Protein AF-0000000084541610 (afdb_homodimer)

Organism: NCBI:txid376219

Sequence (228 aa):
MNIQTVILRGSYLDQLVHELCDYFPDVIVRTIGNVNILVEESLSARISANLSTTIILNYAEFDYCEIDVITAGGDVGFLNLGYGAGKARIDSFVEMLESICKSHNWKIERKIDQMNIQTVILRGSYLDQLVHELCDYFPDVIVRTIGNVNILVEESLSARISANLSTTIILNYAEFDYCEIDVITAGGDVGFLNLGYGAGKARIDSFVEMLESICKSHNWKIERKIDQ

Secondary structure (DSSP, 8-state):
-EEEEEEEESS-TTHHHHHHHHH-SSEEEEEETTEEEEEEEEEETTTTEEEEEEEEEEEEETTEEEEEEEEEE-TTSSSTHHHHHHHHHHHHHHHHHHHHHHHHT-EEEEE---/-EEEEEEEESS-TTHHHHHHHHH-SSEEEEEETTEEEEEEEEEETTTTEEEEEEEEEEEEETTEEEEEEEEEE-TTSSSTHHHHHHHHHHHHHHHHHHHHHHHHT-EEEEE---

Solvent-accessible surface area (backbone atoms only — not comparable to full-atom values): 11962 Å² total; per-residue (Å²): 123,39,76,51,41,36,38,38,34,33,78,70,52,78,53,50,64,59,52,49,50,68,71,37,81,60,56,49,77,46,78,57,92,56,31,39,41,36,43,33,60,45,79,32,80,85,62,56,19,20,31,21,40,39,37,38,40,37,43,83,44,76,47,34,34,43,32,41,42,35,27,30,35,34,42,45,58,93,50,76,53,19,63,50,51,27,50,50,51,50,52,52,50,51,51,53,49,49,54,53,24,61,77,66,67,36,48,77,46,76,56,71,86,123,124,38,77,50,41,34,39,38,36,33,78,71,53,77,52,49,64,59,54,50,52,67,72,38,82,58,56,47,77,45,80,56,90,55,31,39,40,34,42,34,59,46,80,32,79,86,65,54,21,18,32,22,40,39,38,37,40,37,43,84,44,76,48,33,35,45,33,41,42,35,27,29,33,35,44,47,56,92,51,81,53,19,64,51,52,26,49,51,51,50,52,52,50,52,52,51,49,49,53,53,25,61,78,66,68,35,48,78,46,77,57,71,86,124

Foldseek 3Di:
DDKWKKKKFDAPCVCVVVVVCVVAVAWDWDDDPQKIWIKGWDQDPVQSKIKIWIWIWHPPDRGMIMIMIFIDDDPPDPDPVSVVSRVVVVVVVVVVVVVVCVVRVMDMDIDDPD/DDKWKKKKFDAPCVCVVVVVCVVAVAWDWDDDPQKIWIKGWDQDPVLSDIKIWIWIWHCPDRGMTMIMIFIDDDPPDPDVVSVVSRVVVVVVVVVVVVVVCVVRVMDMDIDDPD

Nearest PDB structures (foldseek):
  2fpn-assembly1_A-2  TM=3.676E-01  e=3.881E-03  Bacillus subtilis
  5ys0-assembly3_C  TM=5.974E-01  e=6.264E-01  Saccharomyces cerevisiae S288C
  4rew-assembly1_A  TM=5.125E-01  e=3.724E-01  Homo sapiens
  6n6v-assembly1_A  TM=3.099E-01  e=1.973E-01  Acinetobacter baumannii
  5wib-assembly2_B  TM=2.961E-01  e=2.346E-01  Acinetobacter sp. enrichment culture clone 8407

pLDDT: mean 85.99, std 16.79, range [37.81, 98.62]

Structure (mmCIF, N/CA/C/O backbone):
data_AF-0000000084541610-model_v1
#
loop_
_entity.id
_entity.type
_entity.pdbx_description
1 polymer 'Uncharacterized protein'
#
loop_
_atom_site.group_PDB
_atom_site.id
_atom_site.type_symbol
_atom_site.label_atom_id
_atom_site.label_alt_id
_atom_site.label_comp_id
_atom_site.label_asym_id
_atom_site.label_entity_id
_atom_site.label_seq_id
_atom_site.pdbx_PDB_ins_code
_atom_site.Cartn_x
_atom_site.Cartn_y
_atom_site.Cartn_z
_atom_site.occupancy
_atom_site.B_iso_or_equiv
_atom_site.auth_seq_id
_atom_site.auth_comp_id
_atom_site.auth_asym_id
_atom_site.auth_atom_id
_atom_site.pdbx_PDB_model_num
ATOM 1 N N . MET A 1 1 ? 10.453 -1.75 7.633 1 85.81 1 MET A N 1
ATOM 2 C CA . MET A 1 1 ? 9.188 -1.071 7.391 1 85.81 1 MET A CA 1
ATOM 3 C C . MET A 1 1 ? 8.703 -0.355 8.648 1 85.81 1 MET A C 1
ATOM 5 O O . MET A 1 1 ? 8.859 -0.866 9.758 1 85.81 1 MET A O 1
ATOM 9 N N . ASN A 1 2 ? 8.07 0.903 8.422 1 87.06 2 ASN A N 1
ATOM 10 C CA . ASN A 1 2 ? 7.492 1.7 9.492 1 87.06 2 ASN A CA 1
ATOM 11 C C . ASN A 1 2 ? 6.004 1.951 9.266 1 87.06 2 ASN A C 1
ATOM 13 O O . ASN A 1 2 ? 5.547 2.006 8.125 1 87.06 2 ASN A O 1
ATOM 17 N N . ILE A 1 3 ? 5.223 2.053 10.445 1 93.31 3 ILE A N 1
ATOM 18 C CA . ILE A 1 3 ? 3.795 2.328 10.336 1 93.31 3 ILE A CA 1
ATOM 19 C C . ILE A 1 3 ? 3.373 3.311 11.422 1 93.31 3 ILE A C 1
ATOM 21 O O . ILE A 1 3 ? 3.871 3.25 12.547 1 93.31 3 ILE A O 1
ATOM 25 N N . GLN A 1 4 ? 2.516 4.176 11.062 1 95.62 4 GLN A N 1
ATOM 26 C CA . GLN A 1 4 ? 1.835 5.074 11.992 1 95.62 4 GLN A CA 1
ATOM 27 C C . GLN A 1 4 ? 0.35 5.188 11.656 1 95.62 4 GLN A C 1
ATOM 29 O O . GLN A 1 4 ? -0.024 5.25 10.484 1 95.62 4 GLN A O 1
ATOM 34 N N . THR A 1 5 ? -0.496 5.125 12.648 1 97.31 5 THR A N 1
ATOM 35 C CA . THR A 1 5 ? -1.927 5.348 12.477 1 97.31 5 THR A CA 1
ATOM 36 C C . THR A 1 5 ? -2.328 6.723 13.008 1 97.31 5 THR A C 1
ATOM 38 O O . THR A 1 5 ? -1.884 7.133 14.078 1 97.31 5 THR A O 1
ATOM 41 N N . VAL A 1 6 ? -3.111 7.438 12.172 1 97.62 6 VAL A N 1
ATOM 42 C CA . VAL A 1 6 ? -3.646 8.734 12.578 1 97.62 6 VAL A CA 1
ATOM 43 C C . VAL A 1 6 ? -5.164 8.742 12.398 1 97.62 6 VAL A C 1
ATOM 45 O O . VAL A 1 6 ? -5.699 8.047 11.539 1 97.62 6 VAL A O 1
ATOM 48 N N . ILE A 1 7 ? -5.805 9.469 13.211 1 97.88 7 ILE A N 1
ATOM 49 C CA . ILE A 1 7 ? -7.258 9.609 13.141 1 97.88 7 ILE A CA 1
ATOM 50 C C . ILE A 1 7 ? -7.617 11.062 12.812 1 97.88 7 ILE A C 1
ATOM 52 O O . ILE A 1 7 ? -7.078 11.992 13.414 1 97.88 7 ILE A O 1
ATOM 56 N N . LEU A 1 8 ? -8.469 11.25 11.836 1 98.06 8 LEU A N 1
ATOM 57 C CA . LEU A 1 8 ? -9.023 12.562 11.5 1 98.06 8 LEU A CA 1
ATOM 58 C C . LEU A 1 8 ? -10.5 12.633 11.859 1 98.06 8 LEU A C 1
ATOM 60 O O . LEU A 1 8 ? -11.234 11.656 11.688 1 98.06 8 LEU A O 1
ATOM 64 N N . ARG A 1 9 ? -10.922 13.766 12.297 1 98.06 9 ARG A N 1
ATOM 65 C CA . ARG A 1 9 ? -12.328 14.062 12.539 1 98.06 9 ARG A CA 1
ATOM 66 C C . ARG A 1 9 ? -12.711 15.414 11.945 1 98.06 9 ARG A C 1
ATOM 68 O O . ARG A 1 9 ? -11.945 16.375 12.031 1 98.06 9 ARG A O 1
ATOM 75 N N . GLY A 1 10 ? -13.82 15.484 11.336 1 97.81 10 GLY A N 1
ATOM 76 C CA . GLY A 1 10 ? -14.289 16.75 10.773 1 97.81 10 GLY A CA 1
ATOM 77 C C . GLY A 1 10 ? -15.32 16.562 9.672 1 97.81 10 GLY A C 1
ATOM 78 O O . GLY A 1 10 ? -15.75 15.43 9.398 1 97.81 10 GLY A O 1
ATOM 79 N N . SER A 1 11 ? -15.797 17.609 9.141 1 96.81 11 SER A N 1
ATOM 80 C CA . SER A 1 11 ? -16.781 17.594 8.055 1 96.81 11 SER A CA 1
ATOM 81 C C . SER A 1 11 ? -16.094 17.469 6.695 1 96.81 11 SER A C 1
ATOM 83 O O . SER A 1 11 ? -15.008 18.016 6.492 1 96.81 11 SER A O 1
ATOM 85 N N . TYR A 1 12 ? -16.734 16.75 5.711 1 96.12 12 TYR A N 1
ATOM 86 C CA . TYR A 1 12 ? -16.312 16.641 4.32 1 96.12 12 TYR A CA 1
ATOM 87 C C . TYR A 1 12 ? -14.906 16.047 4.23 1 96.12 12 TYR A C 1
ATOM 89 O O . TYR A 1 12 ? -14.055 16.547 3.494 1 96.12 12 TYR A O 1
ATOM 97 N N . LEU A 1 13 ? -14.641 14.992 5.051 1 97.5 13 LEU A N 1
ATOM 98 C CA . LEU A 1 13 ? -13.328 14.344 5.09 1 97.5 13 LEU A CA 1
ATOM 99 C C . LEU A 1 13 ? -13 13.711 3.742 1 97.5 13 LEU A C 1
ATOM 101 O O . LEU A 1 13 ? -11.828 13.469 3.438 1 97.5 13 LEU A O 1
ATOM 105 N N . ASP A 1 14 ? -14.031 13.484 2.939 1 94 14 ASP A N 1
ATOM 106 C CA . ASP A 1 14 ? -13.836 12.82 1.654 1 94 14 ASP A CA 1
ATOM 107 C C . ASP A 1 14 ? -13.008 13.688 0.708 1 94 14 ASP A C 1
ATOM 109 O O . ASP A 1 14 ? -12.508 13.203 -0.306 1 94 14 ASP A O 1
ATOM 113 N N . GLN A 1 15 ? -12.773 15 1.02 1 96.06 15 GLN A N 1
ATOM 114 C CA . GLN A 1 15 ? -11.938 15.898 0.235 1 96.06 15 GLN A CA 1
ATOM 115 C C . GLN A 1 15 ? -10.461 15.523 0.353 1 96.06 15 GLN A C 1
ATOM 117 O O . GLN A 1 15 ? -9.648 15.906 -0.49 1 96.06 15 GLN A O 1
ATOM 122 N N . LEU A 1 16 ? -10.117 14.812 1.393 1 97.75 16 LEU A N 1
ATOM 123 C CA . LEU A 1 16 ? -8.719 14.5 1.7 1 97.75 16 LEU A CA 1
ATOM 124 C C . LEU A 1 16 ? -8.062 13.742 0.551 1 97.75 16 LEU A C 1
ATOM 126 O O . LEU A 1 16 ? -6.93 14.047 0.173 1 97.75 16 LEU A O 1
ATOM 130 N N . VAL A 1 17 ? -8.766 12.734 0.028 1 97.06 17 VAL A N 1
ATOM 131 C CA . VAL A 1 17 ? -8.195 11.93 -1.048 1 97.06 17 VAL A CA 1
ATOM 132 C C . VAL A 1 17 ? -7.781 12.836 -2.205 1 97.06 17 VAL A C 1
ATOM 134 O O . VAL A 1 17 ? -6.703 12.664 -2.779 1 97.06 17 VAL A O 1
ATOM 137 N N . HIS A 1 18 ? -8.625 13.828 -2.516 1 96.12 18 HIS A N 1
ATOM 138 C CA . HIS A 1 18 ? -8.32 14.758 -3.598 1 96.12 18 HIS A CA 1
ATOM 139 C C . HIS A 1 18 ? -7.094 15.594 -3.271 1 96.12 18 HIS A C 1
ATOM 141 O O . HIS A 1 18 ? -6.23 15.805 -4.129 1 96.12 18 HIS A O 1
ATOM 147 N N . GLU A 1 19 ? -7 16.047 -2.086 1 96.31 19 GLU A N 1
ATOM 148 C CA . GLU A 1 19 ? -5.855 16.859 -1.659 1 96.31 19 GLU A CA 1
ATOM 149 C C . GLU A 1 19 ? -4.562 16.047 -1.729 1 96.31 19 GLU A C 1
ATOM 151 O O . GLU A 1 19 ? -3.527 16.562 -2.162 1 96.31 19 GLU A O 1
ATOM 156 N N . LEU A 1 20 ? -4.652 14.781 -1.288 1 97 20 LEU A N 1
ATOM 157 C CA . LEU A 1 20 ? -3.475 13.922 -1.332 1 97 20 LEU A CA 1
ATOM 158 C C . LEU A 1 20 ? -3.053 13.656 -2.771 1 97 20 LEU A C 1
ATOM 160 O O . LEU A 1 20 ? -1.857 13.609 -3.074 1 97 20 LEU A O 1
ATOM 164 N N . CYS A 1 21 ? -3.971 13.492 -3.674 1 95.5 21 CYS A N 1
ATOM 165 C CA . CYS A 1 21 ? -3.664 13.273 -5.082 1 95.5 21 CYS A CA 1
ATOM 166 C C . CYS A 1 21 ? -2.986 14.492 -5.691 1 95.5 21 CYS A C 1
ATOM 168 O O . CYS A 1 21 ? -2.141 14.359 -6.578 1 95.5 21 CYS A O 1
ATOM 170 N N . ASP A 1 22 ? -3.311 15.695 -5.203 1 94.06 22 ASP A N 1
ATOM 171 C CA . ASP A 1 22 ? -2.652 16.922 -5.66 1 94.06 22 ASP A CA 1
ATOM 172 C C . ASP A 1 22 ? -1.224 17 -5.129 1 94.06 22 ASP A C 1
ATOM 174 O O . ASP A 1 22 ? -0.34 17.547 -5.793 1 94.06 22 ASP A O 1
ATOM 178 N N . TYR A 1 23 ? -1.101 16.453 -3.938 1 92.31 23 TYR A N 1
ATOM 179 C CA . TYR A 1 23 ? 0.196 16.531 -3.273 1 92.31 23 TYR A CA 1
ATOM 180 C C . TYR A 1 23 ? 1.189 15.555 -3.904 1 92.31 23 TYR A C 1
ATOM 182 O O . TYR A 1 23 ? 2.375 15.875 -4.035 1 92.31 23 TYR A O 1
ATOM 190 N N . PHE A 1 24 ? 0.64 14.359 -4.219 1 91.88 24 PHE A N 1
ATOM 191 C CA . PHE A 1 24 ? 1.479 13.328 -4.82 1 91.88 24 PHE A CA 1
ATOM 192 C C . PHE A 1 24 ? 1.174 13.188 -6.309 1 91.88 24 PHE A C 1
ATOM 194 O O . PHE A 1 24 ? 0.27 12.445 -6.695 1 91.88 24 PHE A O 1
ATOM 201 N N . PRO A 1 25 ? 1.967 13.805 -7.07 1 83 25 PRO A N 1
ATOM 202 C CA . PRO A 1 25 ? 1.662 13.758 -8.508 1 83 25 PRO A CA 1
ATOM 203 C C . PRO A 1 25 ? 1.771 12.352 -9.086 1 83 25 PRO A C 1
ATOM 205 O O . PRO A 1 25 ? 1.063 12.016 -10.039 1 83 25 PRO A O 1
ATOM 208 N N . ASP A 1 26 ? 2.625 11.539 -8.547 1 84.75 26 ASP A N 1
ATOM 209 C CA . ASP A 1 26 ? 2.754 10.148 -8.984 1 84.75 26 ASP A CA 1
ATOM 210 C C . ASP A 1 26 ? 2.176 9.188 -7.945 1 84.75 26 ASP A C 1
ATOM 212 O O . ASP A 1 26 ? 2.891 8.734 -7.051 1 84.75 26 ASP A O 1
ATOM 216 N N . VAL A 1 27 ? 0.904 8.977 -8.055 1 93.62 27 VAL A N 1
ATOM 217 C CA . VAL A 1 27 ? 0.224 8.156 -7.055 1 93.62 27 VAL A CA 1
ATOM 218 C C . VAL A 1 27 ? -0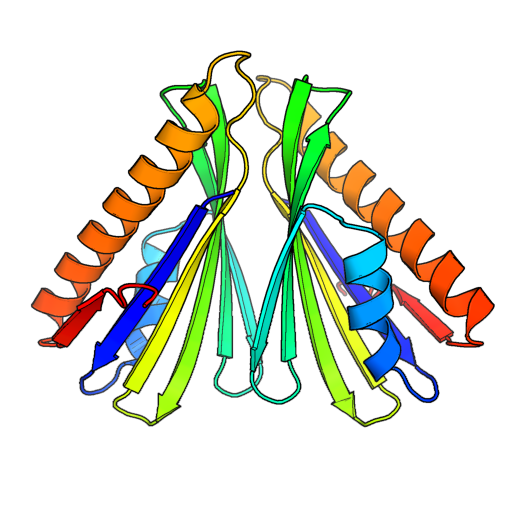.777 7.23 -7.738 1 93.62 27 VAL A C 1
ATOM 220 O O . VAL A 1 27 ? -1.422 7.617 -8.719 1 93.62 27 VAL A O 1
ATOM 223 N N . ILE A 1 28 ? -0.838 6.039 -7.273 1 95.38 28 ILE A N 1
ATOM 224 C CA . ILE A 1 28 ? -1.906 5.117 -7.641 1 95.38 28 ILE A CA 1
ATOM 225 C C . ILE A 1 28 ? -2.988 5.125 -6.566 1 95.38 28 ILE A C 1
ATOM 227 O O . ILE A 1 28 ? -2.686 5.066 -5.371 1 95.38 28 ILE A O 1
ATOM 231 N N . VAL A 1 29 ? -4.254 5.223 -7.023 1 97.19 29 VAL A N 1
ATOM 232 C CA . VAL A 1 29 ? -5.363 5.262 -6.078 1 97.19 29 VAL A CA 1
ATOM 233 C C . VAL A 1 29 ? -6.336 4.121 -6.371 1 97.19 29 VAL A C 1
ATOM 235 O O . VAL A 1 29 ? -6.711 3.9 -7.527 1 97.19 29 VAL A O 1
ATOM 238 N N . ARG A 1 30 ? -6.664 3.432 -5.355 1 97.44 30 ARG A N 1
ATOM 239 C CA . ARG A 1 30 ? -7.746 2.453 -5.418 1 97.44 30 ARG A CA 1
ATOM 240 C C . ARG A 1 30 ? -8.828 2.766 -4.387 1 97.44 30 ARG A C 1
ATOM 242 O O . ARG A 1 30 ? -8.523 3.016 -3.217 1 97.44 30 ARG A O 1
ATOM 249 N N . THR A 1 31 ? -10.07 2.811 -4.875 1 97.44 31 THR A N 1
ATOM 250 C CA . THR A 1 31 ? -11.211 3.045 -3.998 1 97.44 31 THR A CA 1
ATOM 251 C C . THR A 1 31 ? -12.109 1.816 -3.947 1 97.44 31 THR A C 1
ATOM 253 O O . THR A 1 31 ? -12.609 1.364 -4.98 1 97.44 31 THR A O 1
ATOM 256 N N . ILE A 1 32 ? -12.289 1.278 -2.744 1 96.88 32 ILE A N 1
ATOM 257 C CA . ILE A 1 32 ? -13.164 0.136 -2.512 1 96.88 32 ILE A CA 1
ATOM 258 C C . ILE A 1 32 ? -14.109 0.441 -1.354 1 96.88 32 ILE A C 1
ATOM 260 O O . ILE A 1 32 ? -13.695 0.46 -0.193 1 96.88 32 ILE A O 1
ATOM 264 N N . GLY A 1 33 ? -15.398 0.631 -1.638 1 94 33 GLY A N 1
ATOM 265 C CA . GLY A 1 33 ? -16.297 1.078 -0.592 1 94 33 GLY A CA 1
ATOM 266 C C . GLY A 1 33 ? -15.852 2.361 0.081 1 94 33 GLY A C 1
ATOM 267 O O . GLY A 1 33 ? -15.602 3.367 -0.589 1 94 33 GLY A O 1
ATOM 268 N N . ASN A 1 34 ? -15.641 2.332 1.369 1 94.69 34 ASN A N 1
ATOM 269 C CA . ASN A 1 34 ? -15.25 3.506 2.141 1 94.69 34 ASN A CA 1
ATOM 270 C C . ASN A 1 34 ? -13.742 3.541 2.373 1 94.69 34 ASN A C 1
ATOM 272 O O . ASN A 1 34 ? -13.258 4.273 3.24 1 94.69 34 ASN A O 1
ATOM 276 N N . VAL A 1 35 ? -12.992 2.73 1.633 1 97.5 35 VAL A N 1
ATOM 277 C CA . VAL A 1 35 ? -11.547 2.639 1.812 1 97.5 35 VAL A CA 1
ATOM 278 C C . VAL A 1 35 ? -10.836 3.182 0.575 1 97.5 35 VAL A C 1
ATOM 280 O O . VAL A 1 35 ? -11.172 2.82 -0.554 1 97.5 35 VAL A O 1
ATOM 283 N N . ASN A 1 36 ? -9.977 4.117 0.726 1 98.25 36 ASN A N 1
ATOM 284 C CA . ASN A 1 36 ? -9.047 4.562 -0.312 1 98.25 36 ASN A CA 1
ATOM 285 C C . ASN A 1 36 ? -7.617 4.129 -0.009 1 98.25 36 ASN A C 1
ATOM 287 O O . ASN A 1 36 ? -7.137 4.301 1.113 1 98.25 36 ASN A O 1
ATOM 291 N N . ILE A 1 37 ? -6.988 3.484 -0.927 1 98.62 37 ILE A N 1
ATOM 292 C CA . ILE A 1 37 ? -5.594 3.072 -0.82 1 98.62 37 ILE A CA 1
ATOM 293 C C . ILE A 1 37 ? -4.746 3.848 -1.829 1 98.62 37 ILE A C 1
ATOM 295 O O . ILE A 1 37 ? -5.023 3.818 -3.031 1 98.62 37 ILE A O 1
ATOM 299 N N . LEU A 1 38 ? -3.891 4.613 -1.336 1 97.94 38 LEU A N 1
ATOM 300 C CA . LEU A 1 38 ? -2.951 5.352 -2.174 1 97.94 38 LEU A CA 1
ATOM 301 C C . LEU A 1 38 ? -1.542 4.789 -2.035 1 97.94 38 LEU A C 1
ATOM 303 O O . LEU A 1 38 ? -1.093 4.496 -0.925 1 97.94 38 LEU A O 1
ATOM 307 N N . VAL A 1 39 ? -0.832 4.551 -3.109 1 95.25 39 VAL A N 1
ATOM 308 C CA . VAL A 1 39 ? 0.582 4.191 -3.131 1 95.25 39 VAL A CA 1
ATOM 309 C C . VAL A 1 39 ? 1.371 5.242 -3.906 1 95.25 39 VAL A C 1
ATOM 311 O O . VAL A 1 39 ? 1.066 5.523 -5.066 1 95.25 39 VAL A O 1
ATOM 314 N N . GLU A 1 40 ? 2.258 5.867 -3.252 1 91.38 40 GLU A N 1
ATOM 315 C CA . GLU A 1 40 ? 3.111 6.867 -3.889 1 91.38 40 GLU A CA 1
ATOM 316 C C . GLU A 1 40 ? 4.586 6.512 -3.734 1 91.38 40 GLU A C 1
ATOM 318 O O . GLU A 1 40 ? 4.957 5.758 -2.832 1 91.38 40 GLU A O 1
ATOM 323 N N . GLU A 1 41 ? 5.379 6.98 -4.668 1 83.06 41 GLU A N 1
ATOM 324 C CA . GLU A 1 41 ? 6.828 6.805 -4.66 1 83.06 41 GLU A CA 1
ATOM 325 C C . GLU A 1 41 ? 7.547 8.148 -4.734 1 83.06 41 GLU A C 1
ATOM 327 O O . GLU A 1 41 ? 7.156 9.023 -5.504 1 83.06 41 GLU A O 1
ATOM 332 N N . SER A 1 42 ? 8.453 8.312 -3.787 1 72.06 42 SER A N 1
ATOM 333 C CA . SER A 1 42 ? 9.273 9.523 -3.82 1 72.06 42 SER A CA 1
ATOM 334 C C . SER A 1 42 ? 10.75 9.195 -3.627 1 72.06 42 SER A C 1
ATOM 336 O O . SER A 1 42 ? 11.094 8.148 -3.066 1 72.06 42 SER A O 1
ATOM 338 N N . LEU A 1 43 ? 11.562 9.969 -4.297 1 62.16 43 LEU A N 1
ATOM 339 C CA . LEU A 1 43 ? 13.016 9.852 -4.168 1 62.16 43 LEU A CA 1
ATOM 340 C C . LEU A 1 43 ? 13.484 10.406 -2.826 1 62.16 43 LEU A C 1
ATOM 342 O O . LEU A 1 43 ? 13.094 11.5 -2.428 1 62.16 43 LEU A O 1
ATOM 346 N N . SER A 1 44 ? 14.117 9.344 -2.127 1 57 44 SER A N 1
ATOM 347 C CA . SER A 1 44 ? 14.703 9.828 -0.879 1 57 44 SER A CA 1
ATOM 348 C C . SER A 1 44 ? 16.047 10.492 -1.124 1 57 44 SER A C 1
ATOM 350 O O . SER A 1 44 ? 16.906 9.945 -1.827 1 57 44 SER A O 1
ATOM 352 N N . ALA A 1 45 ? 16.094 11.711 -0.896 1 53.25 45 ALA A N 1
ATOM 353 C CA . ALA A 1 45 ? 17.328 12.477 -1.064 1 53.25 45 ALA A CA 1
ATOM 354 C C . ALA A 1 45 ? 18.484 11.805 -0.332 1 53.25 45 ALA A C 1
ATOM 356 O O . ALA A 1 45 ? 19.641 11.891 -0.771 1 53.25 45 ALA A O 1
ATOM 357 N N . ARG A 1 46 ? 18.141 11.266 0.772 1 49.06 46 ARG A N 1
ATOM 358 C CA . ARG A 1 46 ? 19.219 10.836 1.648 1 49.06 46 ARG A CA 1
ATOM 359 C C . ARG A 1 46 ? 19.891 9.57 1.111 1 49.06 46 ARG A C 1
ATOM 361 O O . ARG A 1 46 ? 21.094 9.375 1.284 1 49.06 46 ARG A O 1
ATOM 368 N N . ILE A 1 47 ? 19.141 8.68 0.684 1 51.06 47 ILE A N 1
ATOM 369 C CA . ILE A 1 47 ? 19.75 7.387 0.37 1 51.06 47 ILE A CA 1
ATOM 370 C C . ILE A 1 47 ? 19.688 7.141 -1.136 1 51.06 47 ILE A C 1
ATOM 372 O O . ILE A 1 47 ? 20.156 6.113 -1.623 1 51.06 47 ILE A O 1
ATOM 376 N N . SER A 1 48 ? 19.5 8.266 -1.709 1 52.25 48 SER A N 1
ATOM 377 C CA . SER A 1 48 ? 19.406 8.109 -3.156 1 52.25 48 SER A CA 1
ATOM 378 C C . SER A 1 48 ? 18.594 6.875 -3.525 1 52.25 48 SER A C 1
ATOM 380 O O . SER A 1 48 ? 18.984 6.117 -4.418 1 52.25 48 SER A O 1
ATOM 382 N N . ALA A 1 49 ? 17.672 6.445 -2.564 1 56.91 49 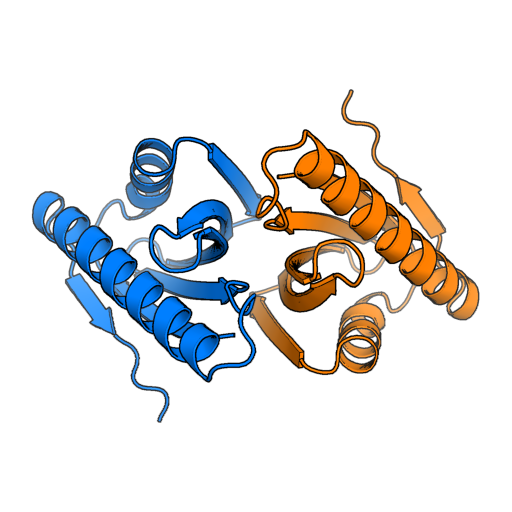ALA A N 1
ATOM 383 C CA . ALA A 1 49 ? 16.797 5.324 -2.875 1 56.91 49 ALA A CA 1
ATOM 384 C C . ALA A 1 49 ? 15.328 5.75 -2.816 1 56.91 49 ALA A C 1
ATOM 386 O O . ALA A 1 49 ? 14.977 6.699 -2.111 1 56.91 49 ALA A O 1
ATOM 387 N N . ASN A 1 50 ? 14.648 5.133 -3.625 1 64.75 50 ASN A N 1
ATOM 388 C CA . ASN A 1 50 ? 13.219 5.441 -3.611 1 64.75 50 ASN A CA 1
ATOM 389 C C . ASN A 1 50 ? 12.516 4.789 -2.426 1 64.75 50 ASN A C 1
ATOM 391 O O . ASN A 1 50 ? 12.82 3.646 -2.07 1 64.75 50 ASN A O 1
ATOM 395 N N . LEU A 1 51 ? 11.781 5.609 -1.686 1 74.06 51 LEU A N 1
ATOM 396 C CA . LEU A 1 51 ? 10.859 5.172 -0.643 1 74.06 51 LEU A CA 1
ATOM 397 C C . LEU A 1 51 ? 9.43 5.156 -1.157 1 74.06 51 LEU A C 1
ATOM 399 O O . LEU A 1 51 ? 9.039 6.008 -1.96 1 74.06 51 LEU A O 1
ATOM 403 N N . SER A 1 52 ? 8.797 4.098 -0.844 1 84.81 52 SER A N 1
ATOM 404 C CA . SER A 1 52 ? 7.375 4.07 -1.157 1 84.81 52 SER A CA 1
ATOM 405 C C . SER A 1 52 ? 6.531 4.297 0.092 1 84.81 52 SER A C 1
ATOM 407 O O . SER A 1 52 ? 6.91 3.881 1.188 1 84.81 52 SER A O 1
ATOM 409 N N . THR A 1 53 ? 5.434 4.973 -0.073 1 91.25 53 THR A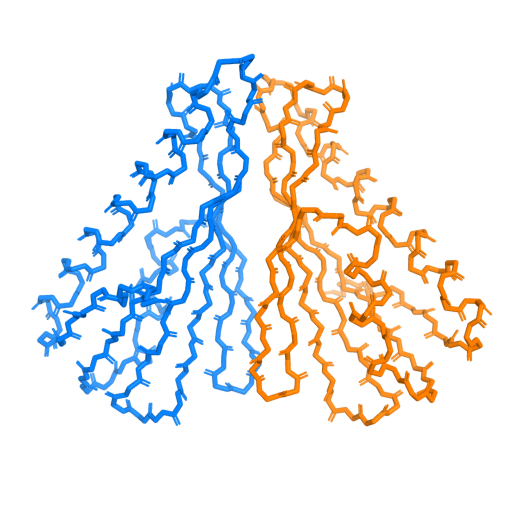 N 1
ATOM 410 C CA . THR A 1 53 ? 4.465 5.18 0.999 1 91.25 53 THR A CA 1
ATOM 411 C C . THR A 1 53 ? 3.092 4.656 0.596 1 91.25 53 THR A C 1
ATOM 413 O O . THR A 1 53 ? 2.58 4.996 -0.473 1 91.25 53 THR A O 1
ATOM 416 N N . THR A 1 54 ? 2.533 3.768 1.361 1 95.69 54 THR A N 1
ATOM 417 C CA . THR A 1 54 ? 1.147 3.33 1.231 1 95.69 54 THR A CA 1
ATOM 418 C C . THR A 1 54 ? 0.266 4.012 2.275 1 95.69 54 THR A C 1
ATOM 420 O O . THR A 1 54 ? 0.569 3.975 3.471 1 95.69 54 THR A O 1
ATOM 423 N N . ILE A 1 55 ? -0.75 4.668 1.796 1 97.81 55 ILE A N 1
ATOM 424 C CA . ILE A 1 55 ? -1.693 5.391 2.641 1 97.81 55 ILE A CA 1
ATOM 425 C C . ILE A 1 55 ? -3.072 4.738 2.551 1 97.81 55 ILE A C 1
ATOM 427 O O . ILE A 1 55 ? -3.635 4.613 1.461 1 97.81 55 ILE A O 1
ATOM 431 N N . ILE A 1 56 ? -3.59 4.266 3.646 1 98.62 56 ILE A N 1
ATOM 432 C CA . ILE A 1 56 ? -4.902 3.633 3.711 1 98.62 56 ILE A CA 1
ATOM 433 C C . ILE A 1 56 ? -5.875 4.531 4.469 1 98.62 56 ILE A C 1
ATOM 435 O O . ILE A 1 56 ? -5.695 4.785 5.664 1 98.62 56 ILE A O 1
ATOM 439 N N . LEU A 1 57 ? -6.824 5.086 3.793 1 98.5 57 LEU A N 1
ATOM 440 C CA . LEU A 1 57 ? -7.887 5.887 4.387 1 98.5 57 LEU A CA 1
ATOM 441 C C . LEU A 1 57 ? -9.141 5.051 4.602 1 98.5 57 LEU A C 1
ATOM 443 O O . LEU A 1 57 ? -9.734 4.555 3.639 1 98.5 57 LEU A O 1
ATOM 447 N N . ASN A 1 58 ? -9.5 4.852 5.785 1 98.12 58 ASN A N 1
ATOM 448 C CA . ASN A 1 58 ? -10.727 4.141 6.141 1 98.12 58 ASN A CA 1
ATOM 449 C C . ASN A 1 58 ? -11.789 5.09 6.695 1 98.12 58 ASN A C 1
ATOM 451 O O . ASN A 1 58 ? -11.68 5.547 7.832 1 98.12 58 ASN A O 1
ATOM 455 N N . TYR A 1 59 ? -12.773 5.398 5.824 1 96.56 59 TYR A N 1
ATOM 456 C CA . TYR A 1 59 ? -13.875 6.262 6.234 1 96.56 59 TYR A CA 1
ATOM 457 C C . TYR A 1 59 ? -14.984 5.445 6.898 1 96.56 59 TYR A C 1
ATOM 459 O O . TYR A 1 59 ? -15.984 5.113 6.262 1 96.56 59 TYR A O 1
ATOM 467 N N . ALA A 1 60 ? -14.82 5.164 8.133 1 91.06 60 ALA A N 1
ATOM 468 C CA . ALA A 1 60 ? -15.805 4.367 8.875 1 91.06 60 ALA A CA 1
ATOM 469 C C . ALA A 1 60 ? -17.125 5.121 9.023 1 91.06 60 ALA A C 1
ATOM 471 O O . ALA A 1 60 ? -18.188 4.52 9 1 91.06 60 ALA A O 1
ATOM 472 N N . GLU A 1 61 ? -17 6.406 9.281 1 93.44 61 GLU A N 1
ATOM 473 C CA . GLU A 1 61 ? -18.125 7.332 9.359 1 93.44 61 GLU A CA 1
ATOM 474 C C . GLU A 1 61 ? -17.859 8.602 8.555 1 93.44 61 GLU A C 1
ATOM 476 O O . GLU A 1 61 ? -16.734 8.812 8.078 1 93.44 61 GLU A O 1
ATOM 481 N N . PHE A 1 62 ? -18.875 9.406 8.352 1 93 62 PHE A N 1
ATOM 482 C CA . PHE A 1 62 ? -18.766 10.609 7.539 1 93 62 PHE A CA 1
ATOM 483 C C . PHE A 1 62 ? -17.781 11.602 8.156 1 93 62 PHE A C 1
ATOM 485 O O . PHE A 1 62 ? -17.094 12.328 7.441 1 93 62 PHE A O 1
ATOM 492 N N . ASP A 1 63 ? -17.734 11.586 9.516 1 96.81 63 ASP A N 1
ATOM 493 C CA . ASP A 1 63 ? -16.906 12.578 10.188 1 96.81 63 ASP A CA 1
ATOM 494 C C . ASP A 1 63 ? -15.68 11.938 10.836 1 96.81 63 ASP A C 1
ATOM 496 O O . ASP A 1 63 ? -15.078 12.508 11.742 1 96.81 63 ASP A O 1
ATOM 500 N N . TYR A 1 64 ? -15.352 10.711 10.383 1 97.69 64 TYR A N 1
ATOM 501 C CA . TYR A 1 64 ? -14.266 9.938 10.969 1 97.69 64 TYR A CA 1
ATOM 502 C C . TYR A 1 64 ? -13.484 9.188 9.891 1 97.69 64 TYR A C 1
ATOM 504 O O . TYR A 1 64 ? -14.07 8.484 9.07 1 97.69 64 TYR A O 1
ATOM 512 N N . CYS A 1 65 ? -12.18 9.422 9.914 1 98.19 65 CYS A N 1
ATOM 513 C CA . CYS A 1 65 ? -11.289 8.711 9 1 98.19 65 CYS A CA 1
ATOM 514 C C . CYS A 1 65 ? -10.047 8.211 9.734 1 98.19 65 CYS A C 1
ATOM 516 O O . CYS A 1 65 ? -9.344 8.992 10.367 1 98.19 65 CYS A O 1
ATOM 518 N N . GLU A 1 66 ? -9.852 6.891 9.75 1 98.19 66 GLU A N 1
ATOM 519 C CA . GLU A 1 66 ? -8.602 6.301 10.211 1 98.19 66 GLU A CA 1
ATOM 520 C C . GLU A 1 66 ? -7.609 6.133 9.07 1 98.19 66 GLU A C 1
ATOM 522 O O . GLU A 1 66 ? -7.953 5.598 8.016 1 98.19 66 GLU A O 1
ATOM 527 N N . ILE A 1 67 ? -6.375 6.656 9.273 1 98.38 67 ILE A N 1
ATOM 528 C CA . ILE A 1 67 ? -5.359 6.637 8.227 1 98.38 67 ILE A CA 1
ATOM 529 C C . ILE A 1 67 ? -4.152 5.824 8.695 1 98.38 67 ILE A C 1
ATOM 531 O O . ILE A 1 67 ? -3.553 6.125 9.727 1 98.38 67 ILE A O 1
ATOM 535 N N . ASP A 1 68 ? -3.826 4.758 8.016 1 98 68 ASP A N 1
ATOM 536 C CA . ASP A 1 68 ? -2.533 4.098 8.172 1 98 68 ASP A CA 1
ATOM 537 C C . ASP A 1 68 ? -1.538 4.582 7.121 1 98 68 ASP A C 1
ATOM 539 O O . ASP A 1 68 ? -1.854 4.625 5.93 1 98 68 ASP A O 1
ATOM 543 N N . VAL A 1 69 ? -0.433 5 7.535 1 96.62 69 VAL A N 1
ATOM 544 C CA . VAL A 1 69 ? 0.667 5.332 6.637 1 96.62 69 VAL A CA 1
ATOM 545 C C . VAL A 1 69 ? 1.805 4.332 6.816 1 96.62 69 VAL A C 1
ATOM 547 O O . VAL A 1 69 ? 2.318 4.16 7.926 1 96.62 69 VAL A O 1
ATOM 550 N N . ILE A 1 70 ? 2.145 3.639 5.781 1 93.81 70 ILE A N 1
ATOM 551 C CA . ILE A 1 70 ? 3.189 2.619 5.785 1 93.81 70 ILE A CA 1
ATOM 552 C C . ILE A 1 70 ? 4.309 3.023 4.832 1 93.81 70 ILE A C 1
ATOM 554 O O . ILE A 1 70 ? 4.059 3.301 3.654 1 93.81 70 ILE A O 1
ATOM 558 N N . THR A 1 71 ? 5.496 3.096 5.328 1 89.12 71 THR A N 1
ATOM 559 C CA . THR A 1 71 ? 6.641 3.377 4.473 1 89.12 71 THR A CA 1
ATOM 560 C C . THR A 1 71 ? 7.52 2.141 4.32 1 89.12 71 THR A C 1
ATOM 562 O O . THR A 1 71 ? 7.77 1.426 5.293 1 89.12 71 THR A O 1
ATOM 565 N N . ALA A 1 72 ? 7.781 1.901 3.113 1 82.88 72 ALA A N 1
ATOM 566 C CA . ALA A 1 72 ? 8.633 0.768 2.773 1 82.88 72 ALA A CA 1
ATOM 567 C C . ALA A 1 72 ? 9.797 1.204 1.884 1 82.88 72 ALA A C 1
ATOM 569 O O . ALA A 1 72 ? 9.664 2.137 1.089 1 82.88 72 ALA A O 1
ATOM 570 N N . GLY A 1 73 ? 10.805 0.438 1.937 1 69.81 73 GLY A N 1
ATOM 571 C CA . GLY A 1 73 ? 12 0.74 1.162 1 69.81 73 GLY A CA 1
ATOM 572 C C . GLY A 1 73 ? 13.031 1.539 1.938 1 69.81 73 GLY A C 1
ATOM 573 O O . GLY A 1 73 ? 12.922 1.688 3.156 1 69.81 73 GLY A O 1
ATOM 574 N N . GLY A 1 74 ? 14.148 1.99 1.159 1 58.03 74 GLY A N 1
ATOM 575 C CA . GLY A 1 74 ? 15.18 2.865 1.7 1 58.03 74 GLY A CA 1
ATOM 576 C C . GLY A 1 74 ? 16.438 2.125 2.09 1 58.03 74 GLY A C 1
ATOM 577 O O . GLY A 1 74 ? 17.422 2.742 2.527 1 58.03 74 GLY A O 1
ATOM 578 N N . ASP A 1 75 ? 16.234 0.745 2.299 1 53.09 75 ASP A N 1
ATOM 579 C CA . ASP A 1 75 ? 17.422 0.143 2.898 1 53.09 75 ASP A CA 1
ATOM 580 C C . ASP A 1 75 ? 18.531 -0.005 1.868 1 53.09 75 ASP A C 1
ATOM 582 O O . ASP A 1 75 ? 18.812 -1.11 1.396 1 53.09 75 ASP A O 1
ATOM 586 N N . VAL A 1 76 ? 18.547 0.818 0.886 1 46.81 76 VAL A N 1
ATOM 587 C CA . VAL A 1 76 ? 19.797 0.476 0.21 1 46.81 76 VAL A CA 1
ATOM 588 C C . VAL A 1 76 ? 20.859 0.11 1.242 1 46.81 76 VAL A C 1
ATOM 590 O O . VAL A 1 76 ? 21.656 -0.814 1.029 1 46.81 76 VAL A O 1
ATOM 593 N N . GLY A 1 77 ? 21.281 1.061 2.035 1 42.97 77 GLY A N 1
ATOM 594 C CA . GLY A 1 77 ? 22.578 0.878 2.676 1 42.97 77 GLY A CA 1
ATOM 595 C C . GLY A 1 77 ? 22.516 0.008 3.918 1 42.97 77 GLY A C 1
ATOM 596 O O . GLY A 1 77 ? 21.422 -0.272 4.426 1 42.97 77 GLY A O 1
ATOM 597 N N . PHE A 1 78 ? 23.516 -0.854 4.035 1 43.66 78 PHE A N 1
ATOM 598 C CA . PHE A 1 78 ? 23.938 -1.668 5.168 1 43.66 78 PHE A CA 1
ATOM 599 C C . PHE A 1 78 ? 23.516 -1.036 6.484 1 43.66 78 PHE A C 1
ATOM 601 O O . PHE A 1 78 ? 23.547 -1.688 7.531 1 43.66 78 PHE A O 1
ATOM 608 N N . LEU A 1 79 ? 23.375 0.237 6.602 1 46.59 79 LEU A N 1
ATOM 609 C CA . LEU A 1 79 ? 23.328 0.893 7.902 1 46.59 79 LEU A CA 1
ATOM 610 C C . LEU A 1 79 ? 21.891 1.166 8.328 1 46.59 79 LEU A C 1
ATOM 612 O O . LEU A 1 79 ? 20.984 1.223 7.484 1 46.59 79 LEU A O 1
ATOM 616 N N . ASN A 1 80 ? 21.453 0.817 9.5 1 49.34 80 ASN A N 1
ATOM 617 C CA . ASN A 1 80 ? 20.25 1.174 10.25 1 49.34 80 ASN A CA 1
ATOM 618 C C . ASN A 1 80 ? 19.594 2.432 9.68 1 49.34 80 ASN A C 1
ATOM 620 O O . ASN A 1 80 ? 18.609 2.924 10.234 1 49.34 80 ASN A O 1
ATOM 624 N N . LEU A 1 81 ? 20.125 2.84 8.594 1 54.72 81 LEU A N 1
ATOM 625 C CA . LEU A 1 81 ? 19.688 4.105 8.023 1 54.72 81 LEU A CA 1
ATOM 626 C C . LEU A 1 81 ? 18.312 3.963 7.387 1 54.72 8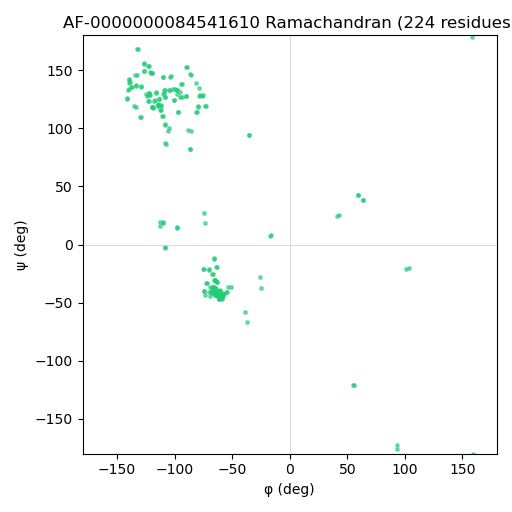1 LEU A C 1
ATOM 628 O O . LEU A 1 81 ? 17.547 4.934 7.316 1 54.72 81 LEU A O 1
ATOM 632 N N . GLY A 1 82 ? 17.953 2.645 7.055 1 57.09 82 GLY A N 1
ATOM 633 C CA . GLY A 1 82 ? 16.656 2.455 6.438 1 57.09 82 GLY A CA 1
ATOM 634 C C . GLY A 1 82 ? 15.5 2.707 7.391 1 57.09 82 GLY A C 1
ATOM 635 O O . GLY A 1 82 ? 14.492 3.311 7.012 1 57.09 82 GLY A O 1
ATOM 636 N N . TYR A 1 83 ? 15.766 2.289 8.633 1 65.31 83 TYR A N 1
ATOM 637 C CA . TYR A 1 83 ? 14.742 2.49 9.656 1 65.31 83 TYR A CA 1
ATOM 638 C C . TYR A 1 83 ? 14.523 3.975 9.922 1 65.31 83 TYR A C 1
ATOM 640 O O . TYR A 1 83 ? 13.391 4.426 10.078 1 65.31 83 TYR A O 1
ATOM 648 N N . GLY A 1 84 ? 15.602 4.652 9.891 1 73.06 84 GLY A N 1
ATOM 649 C CA . GLY A 1 84 ? 15.539 6.082 10.141 1 73.06 84 GLY A CA 1
ATOM 650 C C . GLY A 1 84 ? 14.844 6.852 9.039 1 73.06 84 GLY A C 1
ATOM 651 O O . GLY A 1 84 ? 14.023 7.73 9.305 1 73.06 84 GLY A O 1
ATOM 652 N N . ALA A 1 85 ? 15.117 6.48 7.816 1 75.44 85 ALA A N 1
ATOM 653 C CA . ALA A 1 85 ? 14.531 7.172 6.672 1 75.44 85 ALA A CA 1
ATOM 654 C C . ALA A 1 85 ? 13.023 6.961 6.617 1 75.44 85 ALA A C 1
ATOM 656 O O . ALA A 1 85 ? 12.273 7.875 6.266 1 75.44 85 ALA A O 1
ATOM 657 N N . GLY A 1 86 ? 12.609 5.766 6.984 1 79.62 86 GLY A N 1
ATOM 658 C CA . GLY A 1 86 ? 11.18 5.473 7.012 1 79.62 86 GLY A CA 1
ATOM 659 C C . GLY A 1 86 ? 10.43 6.289 8.047 1 79.62 86 GLY A C 1
ATOM 660 O O . GLY A 1 86 ? 9.359 6.836 7.75 1 79.62 86 GLY A O 1
ATOM 661 N N . LYS A 1 87 ? 11.023 6.441 9.211 1 84.69 87 LYS A N 1
ATOM 662 C CA . LYS A 1 87 ? 10.398 7.227 10.273 1 84.69 87 LYS A CA 1
ATOM 663 C C . LYS A 1 87 ? 10.336 8.703 9.898 1 84.69 87 LYS A C 1
ATOM 665 O O . LYS A 1 87 ? 9.32 9.359 10.125 1 84.69 87 LYS A O 1
ATOM 670 N N . ALA A 1 88 ? 11.414 9.148 9.32 1 84.19 88 ALA A N 1
ATOM 671 C CA . ALA A 1 88 ? 11.445 10.547 8.891 1 84.19 88 ALA A CA 1
ATOM 672 C C . ALA A 1 88 ? 10.383 10.82 7.836 1 84.19 88 ALA A C 1
ATOM 674 O O . ALA A 1 88 ? 9.734 11.875 7.855 1 84.19 88 ALA A O 1
ATOM 675 N N . ARG A 1 89 ? 10.164 9.93 6.91 1 85.5 89 ARG A N 1
ATOM 676 C CA . ARG A 1 89 ? 9.148 10.062 5.867 1 85.5 89 ARG A CA 1
ATOM 677 C C . ARG A 1 89 ? 7.75 10.117 6.465 1 85.5 89 ARG A C 1
ATOM 679 O O . ARG A 1 89 ? 6.918 10.922 6.047 1 85.5 89 ARG A O 1
ATOM 686 N N . ILE A 1 90 ? 7.488 9.281 7.469 1 90.81 90 ILE A N 1
ATOM 687 C CA . ILE A 1 90 ? 6.188 9.273 8.125 1 90.81 90 ILE A CA 1
ATOM 688 C C . ILE A 1 90 ? 5.965 10.602 8.844 1 90.81 90 ILE A C 1
ATOM 690 O O . ILE A 1 90 ? 4.883 11.188 8.758 1 90.81 90 ILE A O 1
ATOM 694 N N . ASP A 1 91 ? 6.98 11.086 9.508 1 92.06 91 ASP A N 1
ATOM 695 C CA . ASP A 1 91 ? 6.848 12.352 10.219 1 92.06 91 ASP A CA 1
ATOM 696 C C . ASP A 1 91 ? 6.523 13.492 9.25 1 92.06 91 ASP A C 1
ATOM 698 O O . ASP A 1 91 ? 5.656 14.32 9.531 1 92.06 91 ASP A O 1
ATOM 702 N N . SER A 1 92 ? 7.211 13.461 8.133 1 91.19 92 SER A N 1
ATOM 703 C CA . SER A 1 92 ? 6.957 14.477 7.117 1 91.19 92 SER A CA 1
ATOM 704 C C . SER A 1 92 ? 5.527 14.383 6.59 1 91.19 92 SER A C 1
ATOM 706 O O . SER A 1 92 ? 4.875 15.406 6.367 1 91.19 92 SER A O 1
ATOM 708 N N . PHE A 1 93 ? 5.039 13.219 6.371 1 93.38 93 PHE A N 1
ATOM 709 C CA . PHE A 1 93 ? 3.674 13.008 5.906 1 93.38 93 PHE A CA 1
ATOM 710 C C . PHE A 1 93 ? 2.67 13.539 6.926 1 93.38 93 PHE A C 1
ATOM 712 O O . PHE A 1 93 ? 1.716 14.227 6.562 1 93.38 93 PHE A O 1
ATOM 719 N N . VAL A 1 94 ? 2.859 13.227 8.156 1 96.06 94 VAL A N 1
ATOM 720 C CA . VAL A 1 94 ? 1.924 13.633 9.203 1 96.06 94 VAL A CA 1
ATOM 721 C C . VAL A 1 94 ? 1.917 15.156 9.328 1 96.06 94 VAL A C 1
ATOM 723 O O . VAL A 1 94 ? 0.863 15.766 9.523 1 96.06 94 VAL A O 1
ATOM 726 N N . GLU A 1 95 ? 3.088 15.719 9.164 1 96.38 95 GLU A N 1
ATOM 727 C CA . GLU A 1 95 ? 3.16 17.172 9.172 1 96.38 95 GLU A CA 1
ATOM 728 C C . GLU A 1 95 ? 2.35 17.781 8.031 1 96.38 95 GLU A C 1
ATOM 730 O O . GLU A 1 95 ? 1.623 18.75 8.219 1 96.38 95 GLU A O 1
ATOM 735 N N . MET A 1 96 ? 2.516 17.219 6.891 1 96.25 96 MET A N 1
ATOM 736 C CA . MET A 1 96 ? 1.728 17.656 5.742 1 96.25 96 MET A CA 1
ATOM 737 C C . MET A 1 96 ? 0.236 17.5 6.016 1 96.25 96 MET A C 1
ATOM 739 O O . MET A 1 96 ? -0.549 18.406 5.734 1 96.25 96 MET A O 1
ATOM 743 N N . LEU A 1 97 ? -0.19 16.391 6.602 1 97.25 97 LEU A N 1
ATOM 744 C CA . LEU A 1 97 ? -1.585 16.156 6.949 1 97.25 97 LEU A CA 1
ATOM 745 C C . LEU A 1 97 ? -2.084 17.203 7.949 1 97.25 97 LEU A C 1
ATOM 747 O O . LEU A 1 97 ? -3.217 17.672 7.844 1 97.25 97 LEU A O 1
ATOM 751 N N . GLU A 1 98 ? -1.226 17.5 8.859 1 97.75 98 GLU A N 1
ATOM 752 C CA . GLU A 1 98 ? -1.583 18.516 9.844 1 97.75 98 GLU A CA 1
ATOM 753 C C . GLU A 1 98 ? -1.879 19.859 9.18 1 97.75 98 GLU A C 1
ATOM 755 O O . GLU A 1 98 ? -2.812 20.562 9.57 1 97.75 98 GLU A O 1
ATOM 760 N N . SER A 1 99 ? -1.112 20.188 8.234 1 97.69 99 SER A N 1
ATOM 761 C CA . SER A 1 99 ? -1.343 21.422 7.492 1 97.69 99 SER A CA 1
ATOM 762 C C . SER A 1 99 ? -2.678 21.391 6.758 1 97.69 99 SER A C 1
ATOM 764 O O . SER A 1 99 ? -3.424 22.375 6.762 1 97.69 99 SER A O 1
ATOM 766 N N . ILE A 1 100 ? -2.973 20.297 6.145 1 97.69 100 ILE A N 1
ATOM 767 C CA . ILE A 1 100 ? -4.246 20.125 5.453 1 97.69 100 ILE A CA 1
ATOM 768 C C . ILE A 1 100 ? -5.398 20.25 6.445 1 97.69 100 ILE A C 1
ATOM 770 O O . ILE A 1 100 ? -6.391 20.938 6.168 1 97.69 100 ILE A O 1
ATOM 774 N N . CYS A 1 101 ? -5.238 19.641 7.547 1 98 101 CYS A N 1
ATOM 775 C CA . CYS A 1 101 ? -6.273 19.656 8.57 1 98 101 CYS A CA 1
ATOM 776 C C . CYS A 1 101 ? -6.543 21.078 9.047 1 98 101 CYS A C 1
ATOM 778 O O . CYS A 1 101 ? -7.695 21.469 9.242 1 98 101 CYS A O 1
ATOM 780 N N . LYS A 1 102 ? -5.527 21.812 9.258 1 97.62 102 LYS A N 1
ATOM 781 C CA . LYS A 1 102 ? -5.676 23.203 9.672 1 97.62 102 LYS A CA 1
ATOM 782 C C . LYS A 1 102 ? -6.496 24 8.664 1 97.62 102 LYS A C 1
ATOM 784 O O . LYS A 1 102 ? -7.391 24.766 9.039 1 97.62 102 LYS A O 1
ATOM 789 N N . SER A 1 103 ? -6.223 23.766 7.402 1 96.94 103 SER A N 1
ATOM 790 C CA . SER A 1 103 ? -6.895 24.516 6.344 1 96.94 103 SER A CA 1
ATOM 791 C C . SER A 1 103 ? -8.383 24.172 6.281 1 96.94 103 SER A C 1
ATOM 793 O O . SER A 1 103 ? -9.195 24.984 5.852 1 96.94 103 SER A O 1
ATOM 795 N N . HIS A 1 104 ? -8.797 22.969 6.738 1 97.5 104 HIS A N 1
ATOM 796 C CA . HIS A 1 104 ? -10.18 22.516 6.629 1 97.5 104 HIS A CA 1
ATOM 797 C C . HIS A 1 104 ? -10.867 22.516 7.992 1 97.5 104 HIS A C 1
ATOM 799 O O . HIS A 1 104 ? -12.047 22.172 8.094 1 97.5 104 HIS A O 1
ATOM 805 N N . ASN A 1 105 ? -10.172 22.859 9.039 1 97.62 105 ASN A N 1
ATOM 806 C CA . ASN A 1 105 ? -10.664 22.812 10.406 1 97.62 105 ASN A CA 1
ATOM 807 C C . ASN A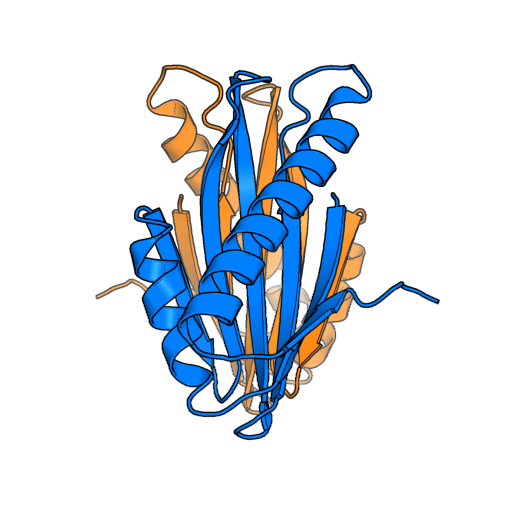 1 105 ? -10.992 21.391 10.852 1 97.62 105 ASN A C 1
ATOM 809 O O . ASN A 1 105 ? -12.055 21.141 11.406 1 97.62 105 ASN A O 1
ATOM 813 N N . TRP A 1 106 ? -10.172 20.453 10.43 1 98.38 106 TRP A N 1
ATOM 814 C CA . TRP A 1 106 ? -10.258 19.078 10.906 1 98.38 106 TRP A CA 1
ATOM 815 C C . TRP A 1 106 ? -9.398 18.875 12.148 1 98.38 106 TRP A C 1
ATOM 817 O O . TRP A 1 106 ? -8.391 19.562 12.328 1 98.38 106 TRP A O 1
ATOM 827 N N . LYS A 1 107 ? -9.781 17.922 12.992 1 98.25 107 LYS A N 1
ATOM 828 C CA . LYS A 1 107 ? -8.961 17.469 14.117 1 98.25 107 LYS A CA 1
ATOM 829 C C . LYS A 1 107 ? -8.125 16.25 13.727 1 98.25 107 LYS A C 1
ATOM 831 O O . LYS A 1 107 ? -8.602 15.359 13.023 1 98.25 107 LYS A O 1
ATOM 836 N N . ILE A 1 108 ? -6.836 16.266 14.188 1 98.06 108 ILE A N 1
ATOM 837 C CA . ILE A 1 108 ? -5.926 15.172 13.875 1 98.06 108 ILE A CA 1
ATOM 838 C C . ILE A 1 108 ? -5.266 14.664 15.156 1 98.06 108 ILE A C 1
ATOM 840 O O . ILE A 1 108 ? -4.891 15.461 16.016 1 98.06 108 ILE A O 1
ATOM 844 N N . GLU A 1 109 ? -5.191 13.336 15.312 1 95.94 109 GLU A N 1
ATOM 845 C CA . GLU A 1 109 ? -4.543 12.703 16.453 1 95.94 109 GLU A CA 1
ATOM 846 C C . GLU A 1 109 ? -3.74 11.477 16.031 1 95.94 109 GLU A C 1
ATOM 848 O O . GLU A 1 109 ? -4.199 10.688 15.195 1 95.94 109 GLU A O 1
ATOM 853 N N . ARG A 1 110 ? -2.438 11.305 16.516 1 92.56 110 ARG A N 1
ATOM 854 C CA . ARG A 1 110 ? -1.647 10.102 16.297 1 92.56 110 ARG A CA 1
ATOM 855 C C . ARG A 1 110 ? -2.066 8.992 17.25 1 92.56 110 ARG A C 1
ATOM 857 O O . ARG A 1 110 ? -2.205 9.219 18.453 1 92.56 110 ARG A O 1
ATOM 864 N N . LYS A 1 111 ? -2.326 7.887 16.594 1 85.38 111 LYS A N 1
ATOM 865 C CA . LYS A 1 111 ? -2.627 6.75 17.453 1 85.38 111 LYS A CA 1
ATOM 866 C C . LYS A 1 111 ? -1.349 6.133 18.016 1 85.38 111 LYS A C 1
ATOM 868 O O . LYS A 1 111 ? -0.389 5.902 17.281 1 85.38 111 LYS A O 1
ATOM 873 N N . ILE A 1 112 ? -1.136 6.117 19.359 1 70.12 112 ILE A N 1
ATOM 874 C CA . ILE A 1 112 ? 0.043 5.527 20 1 70.12 112 ILE A CA 1
ATOM 875 C C . ILE A 1 112 ? -0.185 4.039 20.219 1 70.12 112 ILE A C 1
ATOM 877 O O . ILE A 1 112 ? -1.227 3.639 20.75 1 70.12 112 ILE A O 1
ATOM 881 N N . ASP A 1 113 ? 0.345 3.152 19.281 1 53.22 113 ASP A N 1
ATOM 882 C CA . ASP A 1 113 ? 0.2 1.726 19.562 1 53.22 113 ASP A CA 1
ATOM 883 C C . ASP A 1 113 ? 0.31 1.435 21.047 1 53.22 113 ASP A C 1
ATOM 885 O O . ASP A 1 113 ? 1.276 1.844 21.703 1 53.22 113 ASP A O 1
ATOM 889 N N . GLN A 1 114 ? -0.735 1.358 21.828 1 37.81 114 GLN A N 1
ATOM 890 C CA . GLN A 1 114 ? -0.582 0.797 23.172 1 37.81 114 GLN A CA 1
ATOM 891 C C . GLN A 1 114 ? 0.038 -0.596 23.109 1 37.81 114 GLN A C 1
ATOM 893 O O . GLN A 1 114 ? -0.184 -1.343 22.156 1 37.81 114 GLN A O 1
ATOM 898 N N . MET B 1 1 ? 6.598 3.314 -10.812 1 85.81 1 MET B N 1
ATOM 899 C CA . MET B 1 1 ? 5.668 2.379 -10.188 1 85.81 1 MET B CA 1
ATOM 900 C C . MET B 1 1 ? 4.965 1.525 -11.234 1 85.81 1 MET B C 1
ATOM 902 O O . MET B 1 1 ? 4.621 2.018 -12.312 1 85.81 1 MET B O 1
ATOM 906 N N . ASN B 1 2 ? 4.746 0.154 -10.867 1 87.06 2 ASN B N 1
ATOM 907 C CA . ASN B 1 2 ? 4.031 -0.791 -11.719 1 87.06 2 ASN B CA 1
ATOM 908 C C . ASN B 1 2 ? 2.809 -1.367 -11.008 1 87.06 2 ASN B C 1
ATOM 910 O O . ASN B 1 2 ? 2.795 -1.479 -9.781 1 87.06 2 ASN B O 1
ATOM 914 N N . ILE B 1 3 ? 1.722 -1.683 -11.867 1 93.31 3 ILE B N 1
ATOM 915 C CA . ILE B 1 3 ? 0.521 -2.27 -11.281 1 93.31 3 ILE B CA 1
ATOM 916 C C . ILE B 1 3 ? -0.016 -3.365 -12.203 1 93.31 3 ILE B C 1
ATOM 918 O O . ILE B 1 3 ? 0.04 -3.24 -13.43 1 93.31 3 ILE B O 1
ATOM 922 N N . GLN B 1 4 ? -0.49 -4.395 -11.609 1 95.62 4 GLN B N 1
ATOM 923 C CA . GLN B 1 4 ? -1.224 -5.457 -12.289 1 95.62 4 GLN B CA 1
ATOM 924 C C . GLN B 1 4 ? -2.434 -5.898 -11.469 1 95.62 4 GLN B C 1
ATOM 926 O O . GLN B 1 4 ? -2.357 -6.004 -10.242 1 95.62 4 GLN B O 1
ATOM 931 N N . THR B 1 5 ? -3.557 -6.062 -12.109 1 97.38 5 THR B N 1
ATOM 932 C CA . THR B 1 5 ? -4.75 -6.605 -11.469 1 97.38 5 THR B CA 1
ATOM 933 C C . THR B 1 5 ? -4.98 -8.055 -11.891 1 97.38 5 THR B C 1
ATOM 935 O O . THR B 1 5 ? -4.852 -8.391 -13.062 1 97.38 5 THR B O 1
ATOM 938 N N . VAL B 1 6 ? -5.246 -8.891 -10.867 1 97.62 6 VAL B N 1
ATOM 939 C CA . VAL B 1 6 ? -5.57 -10.289 -11.117 1 97.62 6 VAL B CA 1
ATOM 940 C C . VAL B 1 6 ? -6.891 -10.641 -10.438 1 97.62 6 VAL B C 1
ATOM 942 O O . VAL B 1 6 ? -7.246 -10.055 -9.414 1 97.62 6 VAL B O 1
ATOM 945 N N . ILE B 1 7 ? -7.59 -11.539 -11.016 1 97.94 7 ILE B N 1
ATOM 946 C CA . ILE B 1 7 ? -8.852 -12.008 -10.453 1 97.94 7 ILE B CA 1
ATOM 947 C C . ILE B 1 7 ? -8.734 -13.484 -10.086 1 97.94 7 ILE B C 1
ATOM 949 O O . ILE B 1 7 ? -8.242 -14.289 -10.875 1 97.94 7 ILE B O 1
ATOM 953 N N . LEU B 1 8 ? -9.141 -13.82 -8.875 1 98.12 8 LEU B N 1
ATOM 954 C CA . LEU B 1 8 ? -9.234 -15.211 -8.43 1 98.12 8 LEU B CA 1
ATOM 955 C C . LEU B 1 8 ? -10.688 -15.633 -8.266 1 98.12 8 LEU B C 1
ATOM 957 O O . LEU B 1 8 ? -11.516 -14.844 -7.801 1 98.12 8 LEU B O 1
ATOM 961 N N . ARG B 1 9 ? -10.961 -16.859 -8.586 1 98.12 9 ARG B N 1
ATOM 962 C CA . ARG B 1 9 ? -12.258 -17.469 -8.352 1 98.12 9 ARG B CA 1
ATOM 963 C C . ARG B 1 9 ? -12.102 -18.859 -7.723 1 98.12 9 ARG B C 1
ATOM 965 O O . ARG B 1 9 ? -11.219 -19.625 -8.117 1 98.12 9 ARG B O 1
ATOM 972 N N . GLY B 1 10 ? -12.883 -19.156 -6.766 1 97.81 10 GLY B N 1
ATOM 973 C CA . GLY B 1 10 ? -12.836 -20.469 -6.129 1 97.81 10 GLY B CA 1
ATOM 974 C C . GLY B 1 10 ? -13.445 -20.469 -4.742 1 97.81 10 GLY B C 1
ATOM 975 O O . GLY B 1 10 ? -13.992 -19.469 -4.289 1 97.81 10 GLY B O 1
ATOM 976 N N . SER B 1 11 ? -13.445 -21.578 -4.113 1 96.88 11 SER B N 1
ATOM 977 C CA . SER B 1 11 ? -13.977 -21.734 -2.762 1 96.88 11 SER B CA 1
ATOM 978 C C . SER B 1 11 ? -12.914 -21.406 -1.713 1 96.88 11 SER B C 1
ATOM 980 O O . SER B 1 11 ? -11.727 -21.672 -1.919 1 96.88 11 SER B O 1
ATOM 982 N N . TYR B 1 12 ? -13.328 -20.828 -0.538 1 96.12 12 TYR B N 1
ATOM 983 C CA . TYR B 1 12 ? -12.484 -20.578 0.623 1 96.12 12 TYR B CA 1
ATOM 984 C C . TYR B 1 12 ? -11.312 -19.672 0.255 1 96.12 12 TYR B C 1
ATOM 986 O O . TYR B 1 12 ? -10.172 -19.938 0.631 1 96.12 12 TYR B O 1
ATOM 994 N N . LEU B 1 13 ? -11.594 -18.609 -0.563 1 97.5 13 LEU B N 1
ATOM 995 C CA . LEU B 1 13 ? -10.555 -17.688 -1.018 1 97.5 13 LEU B CA 1
ATOM 996 C C . LEU B 1 13 ? -9.938 -16.938 0.159 1 97.5 13 LEU B C 1
ATOM 998 O O . LEU B 1 13 ? -8.82 -16.422 0.056 1 97.5 13 LEU B O 1
ATOM 1002 N N . ASP B 1 14 ? -10.672 -16.922 1.276 1 93.88 14 ASP B N 1
ATOM 1003 C CA . ASP B 1 14 ? -10.203 -16.188 2.443 1 93.88 14 ASP B CA 1
ATOM 1004 C C . ASP B 1 14 ? -8.93 -16.797 3.016 1 93.88 14 ASP B C 1
ATOM 1006 O O . ASP B 1 14 ? -8.234 -16.172 3.816 1 93.88 14 ASP B O 1
ATOM 1010 N N . GLN B 1 15 ? -8.508 -18.031 2.586 1 95.94 15 GLN B N 1
ATOM 1011 C CA . GLN B 1 15 ? -7.27 -18.688 2.996 1 95.94 15 GLN B CA 1
ATOM 1012 C C . GLN B 1 15 ? -6.055 -17.984 2.4 1 95.94 15 GLN B C 1
ATOM 1014 O O . GLN B 1 15 ? -4.938 -18.125 2.9 1 95.94 15 GLN B O 1
ATOM 1019 N N . LEU B 1 16 ? -6.262 -17.266 1.347 1 97.75 16 LEU B N 1
ATOM 1020 C CA . LEU B 1 16 ? -5.168 -16.656 0.595 1 97.75 16 LEU B CA 1
ATOM 1021 C C . LEU B 1 16 ? -4.352 -15.719 1.483 1 97.75 16 LEU B C 1
ATOM 1023 O O . LEU B 1 16 ? -3.117 -15.742 1.441 1 97.75 16 LEU B O 1
ATOM 1027 N N . VAL B 1 17 ? -5.051 -14.859 2.248 1 96.94 17 VAL B N 1
ATOM 1028 C CA . VAL B 1 17 ? -4.348 -13.906 3.096 1 96.94 17 VAL B CA 1
ATOM 1029 C C . VAL B 1 17 ? -3.373 -14.641 4.012 1 96.94 17 VAL B C 1
ATOM 1031 O O . VAL B 1 17 ? -2.234 -14.211 4.195 1 96.94 17 VAL B O 1
ATOM 1034 N N . HIS B 1 18 ? -3.812 -15.789 4.551 1 96.06 18 HIS B N 1
ATOM 1035 C CA . HIS B 1 18 ? -2.959 -16.578 5.43 1 96.06 18 HIS B CA 1
ATOM 1036 C C . HIS B 1 18 ? -1.752 -17.125 4.68 1 96.06 18 HIS B C 1
ATOM 1038 O O . HIS B 1 18 ? -0.629 -17.094 5.188 1 96.06 18 HIS B O 1
ATOM 1044 N N . GLU B 1 19 ? -1.949 -17.609 3.518 1 96.25 19 GLU B N 1
ATOM 1045 C CA . GLU B 1 19 ? -0.865 -18.141 2.703 1 96.25 19 GLU B CA 1
ATOM 1046 C C . GLU B 1 19 ? 0.153 -17.062 2.354 1 96.25 19 GLU B C 1
ATOM 1048 O O . GLU B 1 19 ? 1.361 -17.297 2.389 1 96.25 19 GLU B O 1
ATOM 1053 N N . LEU B 1 20 ? -0.382 -15.859 2.006 1 96.94 20 LEU B N 1
ATOM 1054 C CA . LEU B 1 20 ? 0.512 -14.75 1.679 1 96.94 20 LEU B CA 1
ATOM 1055 C C . LEU B 1 20 ? 1.323 -14.328 2.9 1 96.94 20 LEU B C 1
ATOM 1057 O O . LEU B 1 20 ? 2.506 -14 2.781 1 96.94 20 LEU B O 1
ATOM 1061 N N . CYS B 1 21 ? 0.75 -14.344 4.07 1 95.38 21 CYS B N 1
ATOM 1062 C CA . CYS B 1 21 ? 1.454 -14 5.297 1 95.38 21 CYS B CA 1
ATOM 1063 C C . CYS B 1 21 ? 2.561 -15 5.594 1 95.38 21 CYS B C 1
ATOM 1065 O O . CYS B 1 21 ? 3.602 -14.641 6.148 1 95.38 21 CYS B O 1
ATOM 1067 N N . ASP B 1 22 ? 2.379 -16.266 5.18 1 93.81 22 ASP B N 1
ATOM 1068 C CA . ASP B 1 22 ? 3.416 -17.281 5.336 1 93.81 22 ASP B CA 1
ATOM 1069 C C . ASP B 1 22 ? 4.559 -17.047 4.344 1 93.81 22 ASP B C 1
ATOM 1071 O O . ASP B 1 22 ? 5.711 -17.359 4.641 1 93.81 22 ASP B O 1
ATOM 1075 N N . TYR B 1 23 ? 4.137 -16.547 3.219 1 92.25 23 TYR B N 1
ATOM 1076 C CA . TYR B 1 23 ? 5.113 -16.359 2.148 1 92.25 23 TYR B CA 1
ATOM 1077 C C . TYR B 1 23 ? 6.016 -15.164 2.439 1 92.25 23 TYR B C 1
ATOM 1079 O O . TYR B 1 23 ? 7.211 -15.195 2.148 1 92.25 23 TYR B O 1
ATOM 1087 N N . PHE B 1 24 ? 5.367 -14.109 2.971 1 91.75 24 PHE B N 1
ATOM 1088 C CA . PHE B 1 24 ? 6.105 -12.891 3.283 1 91.75 24 PHE B CA 1
ATOM 1089 C C . PHE B 1 24 ? 6.332 -12.766 4.785 1 91.75 24 PHE B C 1
ATOM 1091 O O . PHE B 1 24 ? 5.473 -12.266 5.508 1 91.75 24 PHE B O 1
ATOM 1098 N N . PRO B 1 25 ? 7.48 -13.117 5.18 1 82.69 25 PRO B N 1
ATOM 1099 C CA . PRO B 1 25 ? 7.719 -13.078 6.625 1 82.69 25 PRO B CA 1
ATOM 1100 C C . PRO B 1 25 ? 7.676 -11.664 7.195 1 82.69 25 PRO B C 1
ATOM 1102 O O . PRO B 1 25 ? 7.305 -11.469 8.352 1 82.69 25 PRO B O 1
ATOM 1105 N N . ASP B 1 26 ? 8.047 -10.688 6.434 1 84.69 26 ASP B N 1
ATOM 1106 C CA . ASP B 1 26 ? 7.98 -9.289 6.859 1 84.69 26 ASP B CA 1
ATOM 1107 C C . ASP B 1 26 ? 6.871 -8.547 6.125 1 84.69 26 ASP B C 1
ATOM 1109 O O . ASP B 1 26 ? 7.094 -7.984 5.047 1 84.69 26 ASP B O 1
ATOM 1113 N N . VAL B 1 27 ? 5.691 -8.625 6.691 1 93.56 27 VAL B N 1
ATOM 1114 C CA . VAL B 1 27 ? 4.535 -8.039 6.023 1 93.56 27 VAL B CA 1
ATOM 1115 C C . VAL B 1 27 ? 3.643 -7.34 7.051 1 93.56 27 VAL B C 1
ATOM 1117 O O . VAL B 1 27 ? 3.488 -7.824 8.172 1 93.56 27 VAL B O 1
ATOM 1120 N N . ILE B 1 28 ? 3.148 -6.215 6.68 1 95.25 28 ILE B N 1
ATOM 1121 C CA . ILE B 1 28 ? 2.09 -5.551 7.434 1 95.25 28 ILE B CA 1
ATOM 1122 C C . ILE B 1 28 ? 0.737 -5.848 6.789 1 95.25 28 ILE B C 1
ATOM 1124 O O . ILE B 1 28 ? 0.591 -5.766 5.566 1 95.25 28 ILE B O 1
ATOM 1128 N N . VAL B 1 29 ? -0.24 -6.23 7.645 1 97.12 29 VAL B N 1
ATOM 1129 C CA . VAL B 1 29 ? -1.566 -6.559 7.133 1 97.12 29 VAL B CA 1
ATOM 1130 C C . VAL B 1 29 ? -2.613 -5.66 7.789 1 97.12 29 VAL B C 1
ATOM 1132 O O . VAL B 1 29 ? -2.611 -5.484 9.008 1 97.12 29 VAL B O 1
ATOM 1135 N N . ARG B 1 30 ? -3.404 -5.105 6.973 1 97.38 30 ARG B N 1
ATOM 1136 C CA . ARG B 1 30 ? -4.594 -4.402 7.441 1 97.38 30 ARG B CA 1
ATOM 1137 C C . ARG B 1 30 ? -5.859 -4.996 6.828 1 97.38 30 ARG B C 1
ATOM 1139 O O . ARG B 1 30 ? -5.926 -5.215 5.617 1 97.38 30 ARG B O 1
ATOM 1146 N N . THR B 1 31 ? -6.812 -5.305 7.715 1 97.44 31 THR B N 1
ATOM 1147 C CA . THR B 1 31 ? -8.102 -5.836 7.277 1 97.44 31 THR B CA 1
ATOM 1148 C C . THR B 1 31 ? -9.227 -4.852 7.586 1 97.44 31 THR B C 1
ATOM 1150 O O . THR B 1 31 ? -9.43 -4.48 8.742 1 97.44 31 THR B O 1
ATOM 1153 N N . ILE B 1 32 ? -9.914 -4.422 6.547 1 96.88 32 ILE B N 1
ATOM 1154 C CA . ILE B 1 32 ? -11.062 -3.527 6.676 1 96.88 32 ILE B CA 1
ATOM 1155 C C . ILE B 1 32 ? -12.25 -4.09 5.898 1 96.88 32 ILE B C 1
ATOM 1157 O O . ILE B 1 32 ? -12.266 -4.062 4.668 1 96.88 32 ILE B O 1
ATOM 1161 N N . GLY B 1 33 ? -13.281 -4.555 6.586 1 94 33 GLY B N 1
ATOM 1162 C CA . GLY B 1 33 ? -14.359 -5.242 5.898 1 94 33 GLY B CA 1
ATOM 1163 C C . GLY B 1 33 ? -13.883 -6.414 5.059 1 94 33 GLY B C 1
ATOM 1164 O O . GLY B 1 33 ? -13.195 -7.305 5.562 1 94 33 GLY B O 1
ATOM 1165 N N . ASN B 1 34 ? -14.141 -6.391 3.779 1 94.69 34 ASN B N 1
ATOM 1166 C CA . ASN B 1 34 ? -13.773 -7.477 2.873 1 94.69 34 ASN B CA 1
ATOM 1167 C C . ASN B 1 34 ? -12.477 -7.176 2.139 1 94.69 34 ASN B C 1
ATOM 1169 O O . ASN B 1 34 ? -12.156 -7.82 1.138 1 94.69 34 ASN B O 1
ATOM 1173 N N . VAL B 1 35 ? -11.727 -6.176 2.617 1 97.5 35 VAL B N 1
ATOM 1174 C CA . VAL B 1 35 ? -10.492 -5.762 1.958 1 97.5 35 VAL B CA 1
ATOM 1175 C C . VAL B 1 35 ? -9.297 -6.074 2.857 1 97.5 35 VAL B C 1
ATOM 1177 O O . VAL B 1 35 ? -9.312 -5.746 4.047 1 97.5 35 VAL B O 1
ATOM 1180 N N . ASN B 1 36 ? -8.336 -6.789 2.385 1 98.25 36 ASN B N 1
ATOM 1181 C CA . ASN B 1 36 ? -7.039 -6.961 3.023 1 98.25 36 ASN B CA 1
ATOM 1182 C C . ASN B 1 36 ? -5.941 -6.223 2.264 1 98.25 36 ASN B C 1
ATOM 1184 O O . ASN B 1 36 ? -5.848 -6.324 1.04 1 98.25 36 ASN B O 1
ATOM 1188 N N . ILE B 1 37 ? -5.219 -5.414 2.932 1 98.62 37 ILE B N 1
ATOM 1189 C CA . ILE B 1 37 ? -4.078 -4.699 2.371 1 98.62 37 ILE B CA 1
ATOM 1190 C C . ILE B 1 37 ? -2.785 -5.219 2.996 1 98.62 37 ILE B C 1
ATOM 1192 O O . ILE B 1 37 ? -2.629 -5.203 4.219 1 98.62 37 ILE B O 1
ATOM 1196 N N . LEU B 1 38 ? -1.993 -5.777 2.217 1 97.94 38 LEU B N 1
ATOM 1197 C CA . LEU B 1 38 ? -0.681 -6.246 2.648 1 97.94 38 LEU B CA 1
ATOM 1198 C C . LEU B 1 38 ? 0.427 -5.379 2.059 1 97.94 38 LEU B C 1
ATOM 1200 O O . LEU B 1 38 ? 0.387 -5.031 0.876 1 97.94 38 LEU B O 1
ATOM 1204 N N . VAL B 1 39 ? 1.376 -4.949 2.83 1 95.25 39 VAL B N 1
ATOM 1205 C CA . VAL B 1 39 ? 2.592 -4.277 2.381 1 95.25 39 VAL B CA 1
ATOM 1206 C C . VAL B 1 39 ? 3.814 -5.09 2.797 1 95.25 39 VAL B C 1
ATOM 1208 O O . VAL B 1 39 ? 3.996 -5.387 3.98 1 95.25 39 VAL B O 1
ATOM 1211 N N . GLU B 1 40 ? 4.551 -5.52 1.858 1 91.38 40 GLU B N 1
ATOM 1212 C CA . GLU B 1 40 ? 5.77 -6.277 2.125 1 91.38 40 GLU B CA 1
ATOM 1213 C C . GLU B 1 40 ? 6.988 -5.605 1.494 1 91.38 40 GLU B C 1
ATOM 1215 O O . GLU B 1 40 ? 6.852 -4.82 0.552 1 91.38 40 GLU B O 1
ATOM 1220 N N . GLU B 1 41 ? 8.117 -5.852 2.076 1 83.12 41 GLU B N 1
ATOM 1221 C CA . GLU B 1 41 ? 9.398 -5.355 1.579 1 83.12 41 GLU B CA 1
ATOM 1222 C C . GLU B 1 41 ? 10.383 -6.5 1.353 1 83.12 41 GLU B C 1
ATOM 1224 O O . GLU B 1 41 ? 10.477 -7.422 2.168 1 83.12 41 GLU B O 1
ATOM 1229 N N . SER B 1 42 ? 10.953 -6.477 0.157 1 72.44 42 SER B N 1
ATOM 1230 C CA . SER B 1 42 ? 11.984 -7.461 -0.137 1 72.44 42 SER B CA 1
ATOM 1231 C C . SER B 1 42 ? 13.195 -6.816 -0.804 1 72.44 42 SER B C 1
ATOM 1233 O O . SER B 1 42 ? 13.078 -5.738 -1.396 1 72.44 42 SER B O 1
ATOM 1235 N N . LEU B 1 43 ? 14.336 -7.371 -0.483 1 62.72 43 LEU B N 1
ATOM 1236 C CA . LEU B 1 43 ? 15.586 -6.938 -1.094 1 62.72 43 LEU B CA 1
ATOM 1237 C C . LEU B 1 43 ? 15.688 -7.426 -2.535 1 62.72 43 LEU B C 1
ATOM 1239 O O . LEU B 1 43 ? 15.453 -8.602 -2.811 1 62.72 43 LEU B O 1
ATOM 1243 N N . SER B 1 44 ? 15.781 -6.305 -3.369 1 57.16 44 SER B N 1
ATOM 1244 C CA . SER B 1 44 ? 16.031 -6.695 -4.754 1 57.16 44 SER B CA 1
ATOM 1245 C C . SER B 1 44 ? 17.5 -6.984 -4.996 1 57.16 44 SER B C 1
ATOM 1247 O O . SER B 1 44 ? 18.359 -6.172 -4.645 1 57.16 44 SER B O 1
ATOM 1249 N N . ALA B 1 45 ? 17.766 -8.156 -5.266 1 54.09 45 ALA B N 1
ATOM 1250 C CA . ALA B 1 45 ? 19.141 -8.562 -5.539 1 54.09 45 ALA B CA 1
ATOM 1251 C C . ALA B 1 45 ? 19.766 -7.707 -6.641 1 54.09 45 ALA B C 1
ATOM 1253 O O . ALA B 1 45 ? 20.969 -7.461 -6.637 1 54.09 45 ALA B O 1
ATOM 1254 N N . ARG B 1 46 ? 18.953 -7.391 -7.543 1 49.81 46 ARG B N 1
ATOM 1255 C CA . ARG B 1 46 ? 19.5 -6.766 -8.734 1 49.81 46 ARG B CA 1
ATOM 1256 C C . ARG B 1 46 ? 20.016 -5.359 -8.43 1 49.81 46 ARG B C 1
ATOM 1258 O O . ARG B 1 46 ? 21.016 -4.918 -9.008 1 49.81 46 ARG B O 1
ATOM 1265 N N . ILE B 1 47 ? 19.266 -4.621 -7.711 1 52 47 ILE B N 1
ATOM 1266 C CA . ILE B 1 47 ? 19.641 -3.219 -7.562 1 52 47 ILE B CA 1
ATOM 1267 C C . ILE B 1 47 ? 20.047 -2.943 -6.117 1 52 47 ILE B C 1
ATOM 1269 O O . ILE B 1 47 ? 20.406 -1.812 -5.77 1 52 47 ILE B O 1
ATOM 1273 N N . SER B 1 48 ? 20.266 -4.074 -5.543 1 53.5 48 SER B N 1
ATOM 1274 C CA . SER B 1 48 ? 20.641 -3.904 -4.145 1 53.5 48 SER B CA 1
ATOM 1275 C C . SER B 1 48 ? 19.781 -2.854 -3.461 1 53.5 48 SER B C 1
ATOM 1277 O O . SER B 1 48 ? 20.297 -1.962 -2.781 1 53.5 48 SER B O 1
ATOM 1279 N N . ALA B 1 49 ? 18.516 -2.676 -4.035 1 57.53 49 ALA B N 1
ATOM 1280 C CA . ALA B 1 49 ? 17.578 -1.759 -3.395 1 57.53 49 ALA B CA 1
ATOM 1281 C C . ALA B 1 49 ? 16.297 -2.486 -2.959 1 57.53 49 ALA B C 1
ATOM 1283 O O . ALA B 1 49 ? 15.945 -3.523 -3.525 1 57.53 49 ALA B O 1
ATOM 1284 N N . ASN B 1 50 ? 15.82 -2.004 -1.962 1 64.75 50 ASN B N 1
ATOM 1285 C CA . ASN B 1 50 ? 14.578 -2.602 -1.491 1 64.75 50 ASN B CA 1
ATOM 1286 C C . ASN B 1 50 ? 13.391 -2.18 -2.354 1 64.75 50 ASN B C 1
ATOM 1288 O O . ASN B 1 50 ? 13.297 -1.02 -2.76 1 64.75 50 ASN B O 1
ATOM 1292 N N . LEU B 1 51 ? 12.648 -3.178 -2.801 1 73.88 51 LEU B N 1
ATOM 1293 C CA . LEU B 1 51 ? 11.359 -3.006 -3.463 1 73.88 51 LEU B CA 1
ATOM 1294 C C . LEU B 1 51 ? 10.211 -3.297 -2.5 1 73.88 51 LEU B C 1
ATOM 1296 O O . LEU B 1 51 ? 10.32 -4.188 -1.655 1 73.88 51 LEU B O 1
ATOM 1300 N N . SER B 1 52 ? 9.297 -2.416 -2.551 1 84.75 52 SER B N 1
ATOM 1301 C CA . SER B 1 52 ? 8.094 -2.695 -1.774 1 84.75 52 SER B CA 1
ATOM 1302 C C . SER B 1 52 ? 6.945 -3.152 -2.672 1 84.75 52 SER B C 1
ATOM 1304 O O . SER B 1 52 ? 6.836 -2.711 -3.818 1 84.75 52 SER B O 1
ATOM 1306 N N . THR B 1 53 ? 6.152 -4.051 -2.182 1 91.25 53 THR B N 1
ATOM 1307 C CA . THR B 1 53 ? 4.953 -4.512 -2.871 1 91.25 53 THR B CA 1
ATOM 1308 C C . THR B 1 53 ? 3.717 -4.305 -2.002 1 91.25 53 THR B C 1
ATOM 1310 O O . THR B 1 53 ? 3.691 -4.715 -0.839 1 91.25 53 THR B O 1
ATOM 1313 N N . THR B 1 54 ? 2.748 -3.594 -2.494 1 95.69 54 THR B N 1
ATOM 1314 C CA . THR B 1 54 ? 1.429 -3.482 -1.88 1 95.69 54 THR B CA 1
ATOM 1315 C C . THR B 1 54 ? 0.425 -4.391 -2.586 1 95.69 54 THR B C 1
ATOM 1317 O O . THR B 1 54 ? 0.281 -4.332 -3.809 1 95.69 54 THR B O 1
ATOM 1320 N N . ILE B 1 55 ? -0.18 -5.238 -1.81 1 97.81 55 ILE B N 1
ATOM 1321 C CA . ILE B 1 55 ? -1.164 -6.195 -2.309 1 97.81 55 ILE B CA 1
ATOM 1322 C C . ILE B 1 55 ? -2.537 -5.871 -1.725 1 97.81 55 ILE B C 1
ATOM 1324 O O . ILE B 1 55 ? -2.705 -5.836 -0.503 1 97.81 55 ILE B O 1
ATOM 1328 N N . ILE B 1 56 ? -3.494 -5.586 -2.555 1 98.62 56 ILE B N 1
ATOM 1329 C CA . ILE B 1 56 ? -4.859 -5.273 -2.139 1 98.62 56 ILE B CA 1
ATOM 1330 C C . ILE B 1 56 ? -5.797 -6.406 -2.555 1 98.62 56 ILE B C 1
ATOM 1332 O O . ILE B 1 56 ? -5.984 -6.656 -3.746 1 98.62 56 ILE B O 1
ATOM 1336 N N . LEU B 1 57 ? -6.297 -7.129 -1.613 1 98.5 57 LEU B N 1
ATOM 1337 C CA . LEU B 1 57 ? -7.285 -8.18 -1.838 1 98.5 57 LEU B CA 1
ATOM 1338 C C . LEU B 1 57 ? -8.695 -7.664 -1.573 1 98.5 57 LEU B C 1
ATOM 1340 O O . LEU B 1 57 ? -9.016 -7.277 -0.447 1 98.5 57 LEU B O 1
ATOM 1344 N N . ASN B 1 58 ? -9.469 -7.602 -2.551 1 98.12 58 ASN B N 1
ATOM 1345 C CA . ASN B 1 58 ? -10.867 -7.207 -2.436 1 98.12 58 ASN B CA 1
ATOM 1346 C C . ASN B 1 58 ? -11.805 -8.398 -2.635 1 98.12 58 ASN B C 1
ATOM 1348 O O . ASN B 1 58 ? -11.992 -8.859 -3.76 1 98.12 58 ASN B O 1
ATOM 1352 N N . TYR B 1 59 ? -12.344 -8.891 -1.494 1 96.62 59 TYR B N 1
ATOM 1353 C CA . TYR B 1 59 ? -13.289 -10 -1.539 1 96.62 59 TYR B CA 1
ATOM 1354 C C . TYR B 1 59 ? -14.711 -9.492 -1.752 1 96.62 59 TYR B C 1
ATOM 1356 O O . TYR B 1 59 ? -15.484 -9.383 -0.8 1 96.62 59 TYR B O 1
ATOM 1364 N N . ALA B 1 60 ? -15.039 -9.227 -2.957 1 91.31 60 ALA B N 1
ATOM 1365 C CA . ALA B 1 60 ? -16.359 -8.695 -3.281 1 91.31 60 ALA B CA 1
ATOM 1366 C C . ALA B 1 60 ? -17.438 -9.742 -3.014 1 91.31 60 ALA B C 1
ATOM 1368 O O . ALA B 1 60 ? -18.547 -9.398 -2.604 1 91.31 60 ALA B O 1
ATOM 1369 N N . GLU B 1 61 ? -17.125 -10.969 -3.355 1 93.5 61 GLU B N 1
ATOM 1370 C CA . GLU B 1 61 ? -17.969 -12.133 -3.094 1 93.5 61 GLU B CA 1
ATOM 1371 C C . GLU B 1 61 ? -17.172 -13.273 -2.479 1 93.5 61 GLU B C 1
ATOM 1373 O O . GLU B 1 61 ? -15.938 -13.203 -2.416 1 93.5 61 GLU B O 1
ATOM 1378 N N . PHE B 1 62 ? -17.859 -14.281 -1.982 1 93.06 62 PHE B N 1
ATOM 1379 C CA . PHE B 1 62 ? -17.203 -15.398 -1.308 1 93.06 62 PHE B CA 1
ATOM 1380 C C . PHE B 1 62 ? -16.297 -16.156 -2.266 1 93.06 62 PHE B C 1
ATOM 1382 O O . PHE B 1 62 ? -15.258 -16.672 -1.859 1 93.06 62 PHE B O 1
ATOM 1389 N N . ASP B 1 63 ? -16.719 -16.188 -3.562 1 96.88 63 ASP B N 1
ATOM 1390 C CA . ASP B 1 63 ? -15.961 -16.984 -4.52 1 96.88 63 ASP B CA 1
ATOM 1391 C C . ASP B 1 63 ? -15.219 -16.109 -5.52 1 96.88 63 ASP B C 1
ATOM 1393 O O . ASP B 1 63 ? -14.844 -16.562 -6.605 1 96.88 63 ASP B O 1
ATOM 1397 N N . TYR B 1 64 ? -15.039 -14.812 -5.148 1 97.69 64 TYR B N 1
ATOM 1398 C CA . TYR B 1 64 ? -14.422 -13.836 -6.035 1 97.69 64 TYR B CA 1
ATOM 1399 C C . TYR B 1 64 ? -13.516 -12.891 -5.262 1 97.69 64 TYR B C 1
ATOM 1401 O O . TYR B 1 64 ? -13.938 -12.297 -4.266 1 97.69 64 TYR B O 1
ATOM 1409 N N . CYS B 1 65 ? -12.273 -12.828 -5.715 1 98.19 65 CYS B N 1
ATOM 1410 C CA . CYS B 1 65 ? -11.312 -11.898 -5.137 1 98.19 65 CYS B CA 1
ATOM 1411 C C . CYS B 1 65 ? -10.547 -11.156 -6.227 1 98.19 65 CYS B C 1
ATOM 1413 O O . CYS B 1 65 ? -9.938 -11.773 -7.098 1 98.19 65 CYS B O 1
ATOM 1415 N N . GLU B 1 66 ? -10.688 -9.82 -6.254 1 98.19 66 GLU B N 1
ATOM 1416 C CA . GLU B 1 66 ? -9.844 -8.977 -7.094 1 98.19 66 GLU B CA 1
ATOM 1417 C C . GLU B 1 66 ? -8.586 -8.539 -6.348 1 98.19 66 GLU B C 1
ATOM 1419 O O . GLU B 1 66 ? -8.664 -8.055 -5.219 1 98.19 66 GLU B O 1
ATOM 1424 N N . ILE B 1 67 ? -7.406 -8.773 -6.984 1 98.38 67 ILE B N 1
ATOM 1425 C CA . ILE B 1 67 ? -6.129 -8.484 -6.348 1 98.38 67 ILE B CA 1
ATOM 1426 C C . ILE B 1 67 ? -5.375 -7.434 -7.164 1 98.38 67 ILE B C 1
ATOM 1428 O O . ILE B 1 67 ? -5.113 -7.633 -8.352 1 98.38 67 ILE B O 1
ATOM 1432 N N . ASP B 1 68 ? -5.102 -6.285 -6.602 1 98.06 68 ASP B N 1
ATOM 1433 C CA . ASP B 1 68 ? -4.129 -5.352 -7.16 1 98.06 68 ASP B CA 1
ATOM 1434 C C . ASP B 1 68 ? -2.75 -5.555 -6.535 1 98.06 68 ASP B C 1
ATOM 1436 O O . ASP B 1 68 ? -2.621 -5.621 -5.312 1 98.06 68 ASP B O 1
ATOM 1440 N N . VAL B 1 69 ? -1.775 -5.727 -7.316 1 96.62 69 VAL B N 1
ATOM 1441 C CA . VAL B 1 69 ? -0.388 -5.766 -6.867 1 96.62 69 VAL B CA 1
ATOM 1442 C C . VAL B 1 69 ? 0.358 -4.535 -7.383 1 96.62 69 VAL B C 1
ATOM 1444 O O . VAL B 1 69 ? 0.405 -4.293 -8.594 1 96.62 69 VAL B O 1
ATOM 1447 N N . ILE B 1 70 ? 0.857 -3.73 -6.504 1 93.81 70 ILE B N 1
ATOM 1448 C CA . ILE B 1 70 ? 1.572 -2.5 -6.82 1 93.81 70 ILE B CA 1
ATOM 1449 C C . ILE B 1 70 ? 3.014 -2.598 -6.324 1 93.81 70 ILE B C 1
ATOM 1451 O O . ILE B 1 70 ? 3.252 -2.873 -5.145 1 93.81 70 ILE B O 1
ATOM 1455 N N . THR B 1 71 ? 3.943 -2.416 -7.18 1 89.25 71 THR B N 1
ATOM 1456 C CA . THR B 1 71 ? 5.344 -2.398 -6.781 1 89.25 71 THR B CA 1
ATOM 1457 C C . THR B 1 71 ? 5.922 -0.988 -6.887 1 89.25 71 THR B C 1
ATOM 1459 O O . THR B 1 71 ? 5.652 -0.275 -7.859 1 89.25 71 THR B O 1
ATOM 1462 N N . ALA B 1 72 ? 6.504 -0.657 -5.848 1 82.69 72 ALA B N 1
ATOM 1463 C CA . ALA B 1 72 ? 7.145 0.654 -5.773 1 82.69 72 ALA B CA 1
ATOM 1464 C C . ALA B 1 72 ? 8.609 0.529 -5.355 1 82.69 72 ALA B C 1
ATOM 1466 O O . ALA B 1 72 ? 8.969 -0.369 -4.594 1 82.69 72 ALA B O 1
ATOM 1467 N N . GLY B 1 73 ? 9.344 1.502 -5.727 1 69.56 73 GLY B N 1
ATOM 1468 C CA . GLY B 1 73 ? 10.758 1.511 -5.414 1 69.56 73 GLY B CA 1
ATOM 1469 C C . GLY B 1 73 ? 11.617 0.92 -6.52 1 69.56 73 GLY B C 1
ATOM 1470 O O . GLY B 1 73 ? 11.125 0.656 -7.617 1 69.56 73 GLY B O 1
ATOM 1471 N N . GLY B 1 74 ? 13.016 0.819 -6.207 1 57.47 74 GLY B N 1
ATOM 1472 C CA . GLY B 1 74 ? 13.969 0.173 -7.098 1 57.47 74 GLY B CA 1
ATOM 1473 C C . GLY B 1 74 ? 14.828 1.157 -7.871 1 57.47 74 GLY B C 1
ATOM 1474 O O . GLY B 1 74 ? 15.719 0.756 -8.625 1 57.47 74 GLY B O 1
ATOM 1475 N N . ASP B 1 75 ? 14.266 2.443 -7.926 1 53.44 75 ASP B N 1
ATOM 1476 C CA . ASP B 1 75 ? 15.016 3.271 -8.867 1 53.44 75 ASP B CA 1
ATOM 1477 C C . ASP B 1 75 ? 16.375 3.674 -8.289 1 53.44 75 ASP B C 1
ATOM 1479 O O . ASP B 1 75 ? 16.859 4.781 -8.539 1 53.44 75 ASP B O 1
ATOM 1483 N N . VAL B 1 76 ? 16.875 3.027 -7.297 1 46.69 76 VAL B N 1
ATOM 1484 C CA . VAL B 1 76 ? 18.172 3.656 -7.086 1 46.69 76 VAL B CA 1
ATOM 1485 C C . VAL B 1 76 ? 18.79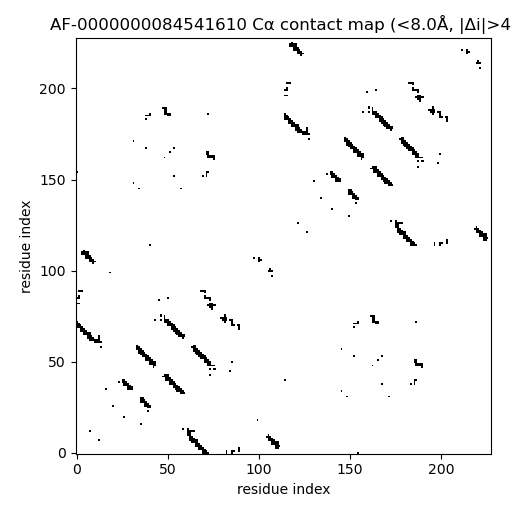7 3.996 -8.43 1 46.69 76 VAL B C 1
ATOM 1487 O O . VAL B 1 76 ? 19.531 4.984 -8.547 1 46.69 76 VAL B O 1
ATOM 1490 N N . GLY B 1 77 ? 18.984 3.039 -9.258 1 43.16 77 GLY B N 1
ATOM 1491 C CA . GLY B 1 77 ? 19.953 3.311 -10.312 1 43.16 77 GLY B CA 1
ATOM 1492 C C . GLY B 1 77 ? 19.391 4.164 -11.43 1 43.16 77 GLY B C 1
ATOM 1493 O O . GLY B 1 77 ? 18.172 4.336 -11.539 1 43.16 77 GLY B O 1
ATOM 1494 N N . PHE B 1 78 ? 20.172 5.133 -11.812 1 43.91 78 PHE B N 1
ATOM 1495 C CA . PHE B 1 78 ? 20.078 6.004 -12.977 1 43.91 78 PHE B CA 1
ATOM 1496 C C . PHE B 1 78 ? 19.297 5.336 -14.094 1 43.91 78 PHE B C 1
ATOM 1498 O O . PHE B 1 78 ? 18.797 6.012 -15 1 43.91 78 PHE B O 1
ATOM 1505 N N . LEU B 1 79 ? 19.375 4.082 -14.352 1 46.69 79 LEU B N 1
ATOM 1506 C CA . LEU B 1 79 ? 18.984 3.459 -15.609 1 46.69 79 LEU B CA 1
ATOM 1507 C C . LEU B 1 79 ? 17.562 2.918 -15.523 1 46.69 79 LEU B C 1
ATOM 1509 O O . LEU B 1 79 ? 17.047 2.688 -14.43 1 46.69 79 LEU B O 1
ATOM 1513 N N . ASN B 1 80 ? 16.688 3.189 -16.469 1 49.22 80 ASN B N 1
ATOM 1514 C CA . ASN B 1 80 ? 15.391 2.598 -16.781 1 49.22 80 ASN B CA 1
ATOM 1515 C C . ASN B 1 80 ? 15.219 1.241 -16.094 1 49.22 80 ASN B C 1
ATOM 1517 O O . ASN B 1 80 ? 14.227 0.553 -16.328 1 49.22 80 ASN B O 1
ATOM 1521 N N . LEU B 1 81 ? 16.156 0.969 -15.258 1 55.19 81 LEU B N 1
ATOM 1522 C CA . LEU B 1 81 ? 16.188 -0.358 -14.648 1 55.19 81 LEU B CA 1
ATOM 1523 C C . LEU B 1 81 ? 15.117 -0.498 -13.578 1 55.19 81 LEU B C 1
ATOM 1525 O O . LEU B 1 81 ? 14.648 -1.604 -13.297 1 55.19 81 LEU B O 1
ATOM 1529 N N . GLY B 1 82 ? 14.648 0.72 -13.062 1 56.31 82 GLY B N 1
ATOM 1530 C CA . GLY B 1 82 ? 13.625 0.648 -12.031 1 56.31 82 GLY B CA 1
ATOM 1531 C C . GLY B 1 82 ? 12.297 0.11 -12.539 1 56.31 82 GLY B C 1
ATOM 1532 O O . GLY B 1 82 ? 11.648 -0.687 -11.859 1 56.31 82 GLY B O 1
ATOM 1533 N N . TYR B 1 83 ? 12.016 0.532 -13.773 1 64.88 83 TYR B N 1
ATOM 1534 C CA . TYR B 1 83 ? 10.781 0.064 -14.391 1 64.88 83 TYR B CA 1
ATOM 1535 C C . TYR B 1 83 ? 10.828 -1.44 -14.633 1 64.88 83 TYR B C 1
ATOM 1537 O O . TYR B 1 83 ? 9.844 -2.143 -14.414 1 64.88 83 TYR B O 1
ATOM 1545 N N . GLY B 1 84 ? 11.992 -1.859 -14.977 1 72.81 84 GLY B N 1
ATOM 1546 C CA . GLY B 1 84 ? 12.172 -3.277 -15.25 1 72.81 84 GLY B CA 1
ATOM 1547 C C . GLY B 1 84 ? 12.078 -4.137 -14 1 72.81 84 GLY B C 1
ATOM 1548 O O . GLY B 1 84 ? 11.438 -5.188 -14.016 1 72.81 84 GLY B O 1
ATOM 1549 N N . ALA B 1 85 ? 12.664 -3.641 -12.93 1 75.38 85 ALA B N 1
ATOM 1550 C CA . ALA B 1 85 ? 12.672 -4.406 -11.68 1 75.38 85 ALA B CA 1
ATOM 1551 C C . ALA B 1 85 ? 11.258 -4.539 -11.117 1 75.38 85 ALA B C 1
ATOM 1553 O O . ALA B 1 85 ? 10.898 -5.586 -10.57 1 75.38 85 ALA B O 1
ATOM 1554 N N . GLY B 1 86 ? 10.469 -3.488 -11.266 1 79.62 86 GLY B N 1
ATOM 1555 C CA . GLY B 1 86 ? 9.094 -3.525 -10.805 1 79.62 86 GLY B CA 1
ATOM 1556 C C . GLY B 1 86 ? 8.242 -4.531 -11.547 1 79.62 86 GLY B C 1
ATOM 1557 O O . GLY B 1 86 ? 7.488 -5.293 -10.938 1 79.62 86 GLY B O 1
ATOM 1558 N N . LYS B 1 87 ? 8.414 -4.578 -12.859 1 84.81 87 LYS B N 1
ATOM 1559 C CA . LYS B 1 87 ? 7.664 -5.527 -13.68 1 84.81 87 LYS B CA 1
ATOM 1560 C C . LYS B 1 87 ? 8.062 -6.965 -13.367 1 84.81 87 LYS B C 1
ATOM 1562 O O . LYS B 1 87 ? 7.207 -7.844 -13.266 1 84.81 87 LYS B O 1
ATOM 1567 N N . ALA B 1 88 ? 9.352 -7.145 -13.203 1 84.25 88 ALA B N 1
ATOM 1568 C CA . ALA B 1 88 ? 9.844 -8.477 -12.875 1 84.25 88 ALA B CA 1
ATOM 1569 C C . ALA B 1 88 ? 9.289 -8.953 -11.531 1 84.25 88 ALA B C 1
ATOM 1571 O O . ALA B 1 88 ? 8.93 -10.117 -11.375 1 84.25 88 ALA B O 1
ATOM 1572 N N . ARG B 1 89 ? 9.211 -8.094 -10.547 1 85.62 89 ARG B N 1
ATOM 1573 C CA . ARG B 1 89 ? 8.672 -8.422 -9.234 1 85.62 89 ARG B CA 1
ATOM 1574 C C . ARG B 1 89 ? 7.199 -8.812 -9.32 1 85.62 89 ARG B C 1
ATOM 1576 O O . ARG B 1 89 ? 6.77 -9.773 -8.68 1 85.62 89 ARG B O 1
ATOM 1583 N N . ILE B 1 90 ? 6.441 -8.086 -10.133 1 90.94 90 ILE B N 1
ATOM 1584 C CA . ILE B 1 90 ? 5.027 -8.398 -10.312 1 90.94 90 ILE B CA 1
ATOM 1585 C C . ILE B 1 90 ? 4.879 -9.766 -10.969 1 90.94 90 ILE B C 1
ATOM 1587 O O . ILE B 1 90 ? 4.051 -10.578 -10.547 1 90.94 90 ILE B O 1
ATOM 1591 N N . ASP B 1 91 ? 5.688 -10.023 -11.961 1 92.31 91 ASP B N 1
ATOM 1592 C CA . ASP B 1 91 ? 5.609 -11.312 -12.641 1 92.31 91 ASP B CA 1
ATOM 1593 C C . ASP B 1 91 ? 5.902 -12.461 -11.672 1 92.31 91 ASP B C 1
ATOM 1595 O O . ASP B 1 91 ? 5.199 -13.477 -11.672 1 92.31 91 ASP B O 1
ATOM 1599 N N . SER B 1 92 ? 6.902 -12.25 -10.852 1 91.31 92 SER B N 1
ATOM 1600 C CA . SER B 1 92 ? 7.246 -13.25 -9.852 1 91.31 92 SER B CA 1
ATOM 1601 C C . SER B 1 92 ? 6.098 -13.469 -8.867 1 91.31 92 SER B C 1
ATOM 1603 O O . SER B 1 92 ? 5.816 -14.609 -8.484 1 91.31 92 SER B O 1
ATOM 1605 N N . PHE B 1 93 ? 5.469 -12.438 -8.438 1 93.5 93 PHE B N 1
ATOM 1606 C CA . PHE B 1 93 ? 4.332 -12.531 -7.531 1 93.5 93 PHE B CA 1
ATOM 1607 C C . PHE B 1 93 ? 3.189 -13.312 -8.172 1 93.5 93 PHE B C 1
ATOM 1609 O O . PHE B 1 93 ? 2.6 -14.188 -7.531 1 93.5 93 PHE B O 1
ATOM 1616 N N . VAL B 1 94 ? 2.871 -13.008 -9.383 1 96.06 94 VAL B N 1
ATOM 1617 C CA . VAL B 1 94 ? 1.758 -13.656 -10.062 1 96.06 94 VAL B CA 1
ATOM 1618 C C . VAL B 1 94 ? 2.057 -15.148 -10.234 1 96.06 94 VAL B C 1
ATOM 1620 O O . VAL B 1 94 ? 1.168 -15.984 -10.086 1 96.06 94 VAL B O 1
ATOM 1623 N N . GLU B 1 95 ? 3.297 -15.422 -10.516 1 96.44 95 GLU B N 1
ATOM 1624 C CA . GLU B 1 95 ? 3.693 -16.828 -10.609 1 96.44 95 GLU B CA 1
ATOM 1625 C C . GLU B 1 95 ? 3.479 -17.547 -9.289 1 96.44 95 GLU B C 1
ATOM 1627 O O . GLU B 1 95 ? 2.971 -18.672 -9.266 1 96.44 95 GLU B O 1
ATOM 1632 N N . MET B 1 96 ? 3.898 -16.922 -8.258 1 96.25 96 MET B N 1
ATOM 1633 C CA . MET B 1 96 ? 3.67 -17.484 -6.934 1 96.25 96 MET B CA 1
ATOM 1634 C C . MET B 1 96 ? 2.18 -17.688 -6.676 1 96.25 96 MET B C 1
ATOM 1636 O O . MET B 1 96 ? 1.768 -18.734 -6.184 1 96.25 96 MET B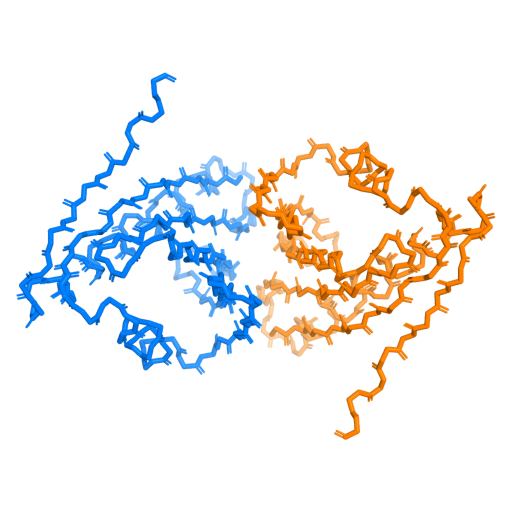 O 1
ATOM 1640 N N . LEU B 1 97 ? 1.336 -16.734 -7.016 1 97.31 97 LEU B N 1
ATOM 1641 C CA . LEU B 1 97 ? -0.111 -16.828 -6.859 1 97.31 97 LEU B CA 1
ATOM 1642 C C . LEU B 1 97 ? -0.67 -17.984 -7.676 1 97.31 97 LEU B C 1
ATOM 1644 O O . LEU B 1 97 ? -1.562 -18.703 -7.215 1 97.31 97 LEU B O 1
ATOM 1648 N N . GLU B 1 98 ? -0.128 -18.141 -8.836 1 97.75 98 GLU B N 1
ATOM 1649 C CA . GLU B 1 98 ? -0.559 -19.25 -9.688 1 97.75 98 GLU B CA 1
ATOM 1650 C C . GLU B 1 98 ? -0.296 -20.594 -9.016 1 97.75 98 GLU B C 1
ATOM 1652 O O . GLU B 1 98 ? -1.122 -21.5 -9.102 1 97.75 98 GLU B O 1
ATOM 1657 N N . SER B 1 99 ? 0.807 -20.703 -8.414 1 97.69 99 SER B N 1
ATOM 1658 C CA . SER B 1 99 ? 1.131 -21.938 -7.695 1 97.69 99 SER B CA 1
ATOM 1659 C C . SER B 1 99 ? 0.157 -22.172 -6.547 1 97.69 99 SER B C 1
ATOM 1661 O O . SER B 1 99 ? -0.303 -23.297 -6.34 1 97.69 99 SER B O 1
ATOM 1663 N N . ILE B 1 100 ? -0.146 -21.156 -5.82 1 97.69 100 ILE B N 1
ATOM 1664 C CA . ILE B 1 100 ? -1.107 -21.25 -4.727 1 97.69 100 ILE B CA 1
ATOM 1665 C C . ILE B 1 100 ? -2.467 -21.688 -5.273 1 97.69 100 ILE B C 1
ATOM 1667 O O . ILE B 1 100 ? -3.123 -22.562 -4.699 1 97.69 100 ILE B O 1
ATOM 1671 N N . CYS B 1 101 ? -2.84 -21.078 -6.324 1 98 101 CYS B N 1
ATOM 1672 C CA . CYS B 1 101 ? -4.129 -21.375 -6.934 1 98 101 CYS B CA 1
ATOM 1673 C C . CYS B 1 101 ? -4.211 -22.844 -7.348 1 98 101 CYS B C 1
ATOM 1675 O O . CYS B 1 101 ? -5.242 -23.484 -7.152 1 98 101 CYS B O 1
ATOM 1677 N N . LYS B 1 102 ? -3.207 -23.328 -7.941 1 97.69 102 LYS B N 1
ATOM 1678 C CA . LYS B 1 102 ? -3.168 -24.734 -8.352 1 97.69 102 LYS B CA 1
ATOM 1679 C C . LYS B 1 102 ? -3.387 -25.656 -7.152 1 97.69 102 LYS B C 1
ATOM 1681 O O . LYS B 1 102 ? -4.16 -26.609 -7.234 1 97.69 102 LYS B O 1
ATOM 1686 N N . SER B 1 103 ? -2.748 -25.328 -6.047 1 96.94 103 SER B N 1
ATOM 1687 C CA . SER B 1 103 ? -2.83 -26.156 -4.855 1 96.94 103 SER B CA 1
ATOM 1688 C C . SER B 1 103 ? -4.238 -26.156 -4.273 1 96.94 103 SER B C 1
ATOM 1690 O O . SER B 1 103 ? -4.652 -27.125 -3.627 1 96.94 103 SER B O 1
ATOM 1692 N N . HIS B 1 104 ? -5.051 -25.125 -4.504 1 97.56 104 HIS B N 1
ATOM 1693 C CA . HIS B 1 104 ? -6.375 -24.984 -3.91 1 97.56 104 HIS B CA 1
ATOM 1694 C C . HIS B 1 104 ? -7.469 -25.203 -4.949 1 97.56 104 HIS B C 1
ATOM 1696 O O . HIS B 1 104 ? -8.656 -25.141 -4.629 1 97.56 104 HIS B O 1
ATOM 1702 N N . ASN B 1 105 ? -7.109 -25.422 -6.188 1 97.62 105 ASN B N 1
ATOM 1703 C CA . ASN B 1 105 ? -8.031 -25.547 -7.309 1 97.62 105 ASN B CA 1
ATOM 1704 C C . ASN B 1 105 ? -8.805 -24.25 -7.551 1 97.62 105 ASN B C 1
ATOM 1706 O O . ASN B 1 105 ? -10.031 -24.266 -7.695 1 97.62 105 ASN B O 1
ATOM 1710 N N . TRP B 1 106 ? -8.125 -23.125 -7.398 1 98.44 106 TRP B N 1
ATOM 1711 C CA . TRP B 1 106 ? -8.688 -21.828 -7.75 1 98.44 106 TRP B CA 1
ATOM 1712 C C . TRP B 1 106 ? -8.375 -21.469 -9.195 1 98.44 106 TRP B C 1
ATOM 1714 O O . TRP B 1 106 ? -7.363 -21.906 -9.75 1 98.44 106 TRP B O 1
ATOM 1724 N N 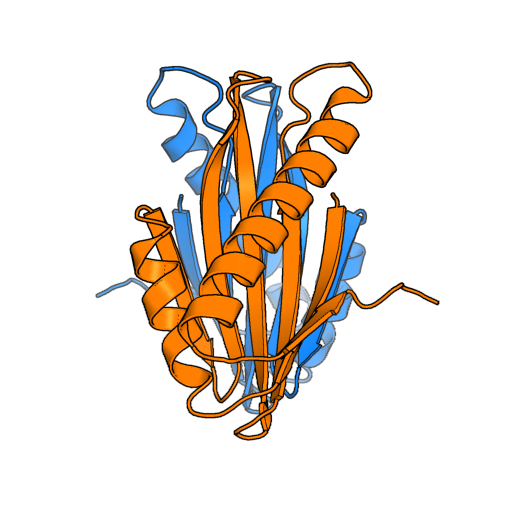. LYS B 1 107 ? -9.219 -20.672 -9.828 1 98.25 107 LYS B N 1
ATOM 1725 C CA . LYS B 1 107 ? -8.961 -20.078 -11.141 1 98.25 107 LYS B CA 1
ATOM 1726 C C . LYS B 1 107 ? -8.344 -18.688 -11.008 1 98.25 107 LYS B C 1
ATOM 1728 O O . LYS B 1 107 ? -8.742 -17.906 -10.141 1 98.25 107 LYS B O 1
ATOM 1733 N N . ILE B 1 108 ? -7.332 -18.422 -11.859 1 98.12 108 ILE B N 1
ATOM 1734 C CA . ILE B 1 108 ? -6.648 -17.125 -11.828 1 98.12 108 ILE B CA 1
ATOM 1735 C C . ILE B 1 108 ? -6.594 -16.531 -13.234 1 98.12 108 ILE B C 1
ATOM 1737 O O . ILE B 1 108 ? -6.363 -17.25 -14.211 1 98.12 108 ILE B O 1
ATOM 1741 N N . GLU B 1 109 ? -6.879 -15.219 -13.359 1 96.12 109 GLU B N 1
ATOM 1742 C CA . GLU B 1 109 ? -6.824 -14.5 -14.633 1 96.12 109 GLU B CA 1
ATOM 1743 C C . GLU B 1 109 ? -6.227 -13.102 -14.445 1 96.12 109 GLU B C 1
ATOM 1745 O O . GLU B 1 109 ? -6.543 -12.414 -13.477 1 96.12 109 GLU B O 1
ATOM 1750 N N . ARG B 1 110 ? -5.238 -12.688 -15.328 1 92.94 110 ARG B N 1
ATOM 1751 C CA . ARG B 1 110 ? -4.715 -11.32 -15.336 1 92.94 110 ARG B CA 1
ATOM 1752 C C . ARG B 1 110 ? -5.676 -10.375 -16.047 1 92.94 110 ARG B C 1
ATOM 1754 O O . ARG B 1 110 ? -6.156 -10.68 -17.141 1 92.94 110 ARG B O 1
ATOM 1761 N N . LYS B 1 111 ? -5.949 -9.305 -15.32 1 86.06 111 LYS B N 1
ATOM 1762 C CA . LYS B 1 111 ? -6.77 -8.297 -15.984 1 86.06 111 LYS B CA 1
ATOM 1763 C C . LYS B 1 111 ? -5.926 -7.43 -16.922 1 86.06 111 LYS B C 1
ATOM 1765 O O . LYS B 1 111 ? -4.855 -6.961 -16.531 1 86.06 111 LYS B O 1
ATOM 1770 N N . ILE B 1 112 ? -6.203 -7.395 -18.25 1 71.56 112 ILE B N 1
ATOM 1771 C CA . ILE B 1 112 ? -5.465 -6.578 -19.203 1 71.56 112 ILE B CA 1
ATOM 1772 C C . ILE B 1 112 ? -6.102 -5.195 -19.297 1 71.56 112 ILE B C 1
ATOM 1774 O O . ILE B 1 112 ? -7.32 -5.07 -19.438 1 71.56 112 ILE B O 1
ATOM 1778 N N . ASP B 1 113 ? -5.504 -4.164 -18.547 1 54.09 113 ASP B N 1
ATOM 1779 C CA . ASP B 1 113 ? -6.059 -2.82 -18.688 1 54.09 113 ASP B CA 1
ATOM 1780 C C . ASP B 1 113 ? -6.535 -2.57 -20.125 1 54.09 113 ASP B C 1
ATOM 1782 O O . ASP B 1 113 ? -5.781 -2.768 -21.078 1 54.09 113 ASP B O 1
ATOM 1786 N N . GLN B 1 114 ? -7.773 -2.764 -20.484 1 38 114 GLN B N 1
ATOM 1787 C CA . GLN B 1 114 ? -8.219 -2.238 -21.766 1 38 114 GLN B CA 1
ATOM 1788 C C . GLN B 1 114 ? -7.98 -0.733 -21.859 1 38 114 GLN B C 1
ATOM 1790 O O . GLN B 1 114 ? -8.039 -0.027 -20.859 1 38 114 GLN B O 1
#

Radius of gyration: 17.55 Å; Cα contacts (8 Å, |Δi|>4): 469; chains: 2; bounding box: 43×51×45 Å